Protein AF-A0A8S3SRM5-F1 (afdb_monomer)

Solvent-accessible surface area (backbone atoms only — not comparable to full-atom values): 11532 Å² total; per-residue (Å²): 128,83,79,73,81,87,70,72,81,74,91,43,67,70,59,49,49,42,63,74,64,60,66,55,65,67,29,65,76,67,73,50,74,54,79,83,44,57,58,70,57,38,20,51,56,38,45,78,71,39,96,68,89,53,77,78,36,76,57,61,56,76,48,54,74,72,54,39,55,56,28,49,55,50,25,51,49,53,48,51,54,50,52,41,48,54,44,31,62,60,49,72,77,54,85,77,52,72,68,58,51,52,49,52,51,52,65,71,70,54,57,70,87,66,81,90,85,85,85,68,93,86,60,94,83,49,61,70,56,48,50,54,50,41,37,37,70,74,35,44,70,43,66,79,74,55,73,67,58,49,61,69,69,56,78,85,60,95,44,77,43,78,50,78,53,82,93,46,71,91,64,75,67,60,69,67,60,56,72,71,48,68,132

Structure (mmCIF, N/CA/C/O backbone):
data_AF-A0A8S3SRM5-F1
#
_entry.id   AF-A0A8S3SRM5-F1
#
loop_
_atom_site.group_PDB
_atom_site.id
_atom_site.type_symbol
_atom_site.label_atom_id
_atom_site.label_alt_id
_atom_site.label_comp_id
_atom_site.label_asym_id
_atom_site.label_entity_id
_atom_site.label_seq_id
_atom_site.pdbx_PDB_ins_code
_atom_site.Cartn_x
_atom_site.Cartn_y
_atom_site.Cartn_z
_atom_site.occupancy
_atom_site.B_iso_or_equiv
_atom_site.auth_seq_id
_atom_site.auth_comp_id
_atom_site.auth_asym_id
_atom_site.auth_atom_id
_atom_site.pdbx_PDB_model_num
ATOM 1 N N . MET A 1 1 ? 43.694 0.988 -42.405 1.00 42.34 1 MET A N 1
ATOM 2 C CA . MET A 1 1 ? 42.218 0.899 -42.464 1.00 42.34 1 MET A CA 1
ATOM 3 C C . MET A 1 1 ? 41.851 -0.573 -42.472 1.00 42.34 1 MET A C 1
ATOM 5 O O . MET A 1 1 ? 42.530 -1.306 -43.186 1.00 42.34 1 MET A O 1
ATOM 9 N N . PRO A 1 2 ? 40.889 -1.027 -41.652 1.00 39.28 2 PRO A N 1
ATOM 10 C CA . PRO A 1 2 ? 40.461 -2.422 -41.683 1.00 39.28 2 PRO A CA 1
ATOM 11 C C . PRO A 1 2 ? 39.939 -2.771 -43.090 1.00 39.28 2 PRO A C 1
ATOM 13 O O . PRO A 1 2 ? 39.368 -1.899 -43.751 1.00 39.28 2 PRO A O 1
ATOM 16 N N . PRO A 1 3 ? 40.191 -3.995 -43.585 1.00 50.22 3 PRO A N 1
ATOM 17 C CA . PRO A 1 3 ? 39.777 -4.408 -44.919 1.00 50.22 3 PRO A CA 1
ATOM 18 C C . PRO A 1 3 ? 38.249 -4.353 -45.025 1.00 50.22 3 PRO A C 1
ATOM 20 O O . PRO A 1 3 ? 37.544 -4.837 -44.145 1.00 50.22 3 PRO A O 1
ATOM 23 N N . TYR A 1 4 ? 37.748 -3.756 -46.107 1.00 59.22 4 TYR A N 1
ATOM 24 C CA . TYR A 1 4 ? 36.330 -3.517 -46.416 1.00 59.22 4 TYR A CA 1
ATOM 25 C C . TYR A 1 4 ? 35.555 -4.820 -46.746 1.00 59.22 4 TYR A C 1
ATOM 27 O O . TYR A 1 4 ? 34.701 -4.828 -47.624 1.00 59.22 4 TYR A O 1
ATOM 35 N N . GLY A 1 5 ? 35.876 -5.938 -46.085 1.00 54.94 5 GLY A N 1
ATOM 36 C CA . GLY A 1 5 ? 35.314 -7.266 -46.362 1.00 54.94 5 GLY A CA 1
ATOM 37 C C . GLY A 1 5 ? 33.843 -7.426 -45.974 1.00 54.94 5 GLY A C 1
ATOM 38 O O . GLY A 1 5 ? 33.165 -8.270 -46.546 1.00 54.94 5 GLY A O 1
ATOM 39 N N . ASP A 1 6 ? 33.341 -6.574 -45.077 1.00 58.22 6 ASP A N 1
ATOM 40 C CA . ASP A 1 6 ? 31.955 -6.619 -44.586 1.00 58.22 6 ASP A CA 1
ATOM 41 C C . ASP A 1 6 ? 31.039 -5.589 -45.277 1.00 58.22 6 ASP A C 1
ATOM 43 O O . ASP A 1 6 ? 29.897 -5.379 -44.866 1.00 58.22 6 ASP A O 1
ATOM 47 N N . ILE A 1 7 ? 31.535 -4.891 -46.305 1.00 58.47 7 ILE A N 1
ATOM 48 C CA . ILE A 1 7 ? 30.798 -3.818 -46.981 1.00 58.47 7 ILE A CA 1
ATOM 49 C C . ILE A 1 7 ? 30.224 -4.363 -48.287 1.00 58.47 7 ILE A C 1
ATOM 51 O O . ILE A 1 7 ? 30.859 -4.337 -49.338 1.00 58.47 7 ILE A O 1
ATOM 55 N N . GLU A 1 8 ? 28.990 -4.859 -48.211 1.00 65.31 8 GLU A N 1
ATOM 56 C CA . GLU A 1 8 ? 28.191 -5.195 -49.389 1.00 65.31 8 GLU A CA 1
ATOM 57 C C . GLU A 1 8 ? 27.378 -3.984 -49.877 1.00 65.31 8 GLU A C 1
ATOM 59 O O . GLU A 1 8 ? 26.879 -3.170 -49.096 1.00 65.31 8 GLU A O 1
ATOM 64 N N . SER A 1 9 ? 27.189 -3.876 -51.196 1.00 64.44 9 SER A N 1
ATOM 65 C CA . SER A 1 9 ? 26.257 -2.912 -51.785 1.00 64.44 9 SER A CA 1
ATOM 66 C C . SER A 1 9 ? 24.832 -3.213 -51.323 1.00 64.44 9 SER A C 1
ATOM 68 O O . SER A 1 9 ? 24.339 -4.331 -51.502 1.00 64.44 9 SER A O 1
ATOM 70 N N . CYS A 1 10 ? 24.142 -2.215 -50.772 1.00 62.56 10 CYS A N 1
ATOM 71 C CA . CYS A 1 10 ? 22.773 -2.389 -50.309 1.00 62.56 10 CYS A CA 1
ATOM 72 C C . CYS A 1 10 ? 21.842 -2.804 -51.466 1.00 62.56 10 CYS A C 1
ATOM 74 O O . CYS A 1 10 ? 21.569 -2.016 -52.370 1.00 62.56 10 CYS A O 1
ATOM 76 N N . LYS A 1 11 ? 21.327 -4.042 -51.420 1.00 72.50 11 LYS A N 1
ATOM 77 C CA . LYS A 1 11 ? 20.447 -4.609 -52.463 1.00 72.50 11 LYS A CA 1
ATOM 78 C C . LYS A 1 11 ? 19.095 -3.890 -52.557 1.00 72.50 11 LYS A C 1
ATOM 80 O O . LYS A 1 11 ? 18.500 -3.838 -53.627 1.00 72.50 11 LYS A O 1
ATOM 85 N N . ASN A 1 12 ? 18.608 -3.330 -51.447 1.00 79.00 12 ASN A N 1
ATOM 86 C CA . ASN A 1 12 ? 17.386 -2.531 -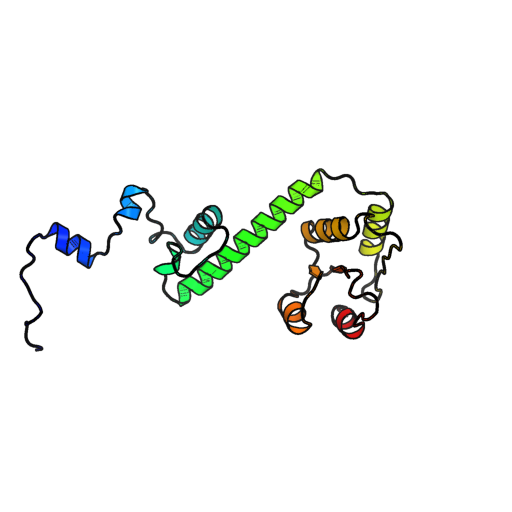51.394 1.00 79.00 12 ASN A CA 1
ATOM 87 C C . ASN A 1 12 ? 17.511 -1.461 -50.306 1.00 79.00 12 ASN A C 1
ATOM 89 O O . ASN A 1 12 ? 17.479 -1.778 -49.115 1.00 79.00 12 ASN A O 1
ATOM 93 N N . LEU A 1 13 ? 17.615 -0.194 -50.723 1.00 77.38 13 LEU A N 1
ATOM 94 C CA . LEU A 1 13 ? 17.850 0.947 -49.833 1.00 77.38 13 LEU A CA 1
ATOM 95 C C . LEU A 1 13 ? 16.846 1.002 -48.674 1.00 77.38 13 LEU A C 1
ATOM 97 O O . LEU A 1 13 ? 17.225 1.253 -47.535 1.00 77.38 13 LEU A O 1
ATOM 101 N N . ARG A 1 14 ? 15.575 0.690 -48.949 1.00 68.88 14 ARG A N 1
ATOM 102 C CA . ARG A 1 14 ? 14.495 0.708 -47.956 1.00 68.88 14 ARG A CA 1
ATOM 103 C C . ARG A 1 14 ? 14.658 -0.405 -46.922 1.00 68.88 14 ARG A C 1
ATOM 105 O O . ARG A 1 14 ? 14.403 -0.194 -45.743 1.00 68.88 14 ARG A O 1
ATOM 112 N N . GLN A 1 15 ? 15.112 -1.579 -47.351 1.00 65.31 15 GLN A N 1
ATOM 113 C CA . GLN A 1 15 ? 15.338 -2.728 -46.475 1.00 65.31 15 GLN A CA 1
ATOM 114 C C . GLN A 1 15 ? 16.594 -2.548 -45.613 1.00 65.31 15 GLN A C 1
ATOM 116 O O . GLN A 1 15 ? 16.565 -2.877 -44.431 1.00 65.31 15 GLN A O 1
ATOM 121 N N . CYS A 1 16 ? 17.661 -1.960 -46.165 1.00 71.50 16 CYS A N 1
ATOM 122 C CA . CYS A 1 16 ? 18.849 -1.600 -45.387 1.00 71.50 16 CYS A CA 1
ATOM 123 C C . CYS A 1 16 ? 18.544 -0.481 -44.393 1.00 71.50 16 CYS A C 1
ATOM 125 O O . CYS A 1 16 ? 18.944 -0.585 -43.241 1.00 71.50 16 CYS A O 1
ATOM 127 N N . PHE A 1 17 ? 17.791 0.552 -44.796 1.00 65.75 17 PHE A N 1
ATOM 128 C CA . PHE A 1 17 ? 17.363 1.605 -43.875 1.00 65.75 17 PHE A CA 1
ATOM 129 C C . PHE A 1 17 ? 16.560 1.013 -42.719 1.00 65.75 17 PHE A C 1
ATOM 131 O O . PHE A 1 17 ? 16.836 1.319 -41.570 1.00 65.75 17 PHE A O 1
ATOM 138 N N . LYS A 1 18 ? 15.642 0.087 -43.000 1.00 58.50 18 LYS A N 1
ATOM 139 C CA . LYS A 1 18 ? 14.837 -0.621 -41.996 1.00 58.50 18 LYS A CA 1
ATOM 140 C C . LYS A 1 18 ? 15.656 -1.525 -41.067 1.00 58.50 18 LYS A C 1
ATOM 142 O O . LYS A 1 18 ? 15.418 -1.558 -39.866 1.00 58.50 18 LYS A O 1
ATOM 147 N N . TYR A 1 19 ? 16.644 -2.237 -41.606 1.00 61.34 19 TYR A N 1
ATOM 148 C CA . TYR A 1 19 ? 17.563 -3.059 -40.816 1.00 61.34 19 TYR A CA 1
ATOM 149 C C . TYR A 1 19 ? 18.462 -2.203 -39.912 1.00 61.34 19 TYR A C 1
ATOM 151 O O . TYR A 1 19 ? 18.605 -2.490 -38.725 1.00 61.34 19 TYR A O 1
ATOM 159 N N . CYS A 1 20 ? 19.029 -1.126 -40.462 1.00 60.66 20 CYS A N 1
ATOM 160 C CA . CYS A 1 20 ? 19.919 -0.218 -39.743 1.00 60.66 20 CYS A CA 1
ATOM 161 C C . CYS A 1 20 ? 19.174 0.656 -38.724 1.00 60.66 20 CYS A C 1
ATOM 163 O O . CYS A 1 20 ? 19.710 0.910 -37.649 1.00 60.66 20 CYS A O 1
ATOM 165 N N . SER A 1 21 ? 17.950 1.091 -39.033 1.00 63.88 21 SER A N 1
ATOM 166 C CA . SER A 1 21 ? 17.098 1.858 -38.112 1.00 63.88 21 SER A CA 1
ATOM 167 C C . SER A 1 21 ? 16.481 0.989 -37.017 1.00 63.88 21 SER A C 1
ATOM 169 O O . SER A 1 21 ? 16.095 1.514 -35.978 1.00 63.88 21 SER A O 1
ATOM 171 N N . LYS A 1 22 ? 16.403 -0.338 -37.224 1.00 59.22 22 LYS A N 1
ATOM 172 C CA . LYS A 1 22 ? 15.664 -1.274 -36.359 1.00 59.22 22 LYS A CA 1
ATOM 173 C C . LYS A 1 22 ? 14.233 -0.799 -36.072 1.00 59.22 22 LYS A C 1
ATOM 175 O O . LYS A 1 22 ? 13.695 -1.076 -34.995 1.00 59.22 22 LYS A O 1
ATOM 180 N N . GLU A 1 23 ? 13.628 -0.083 -37.020 1.00 52.81 23 GLU A N 1
ATOM 181 C CA . GLU A 1 23 ? 12.241 0.356 -36.917 1.00 52.81 23 GLU A CA 1
ATOM 182 C C . GLU A 1 23 ? 11.343 -0.876 -36.786 1.00 52.81 23 GLU A C 1
ATOM 184 O O . GLU A 1 23 ? 11.294 -1.758 -37.651 1.00 52.81 23 GLU A O 1
ATOM 189 N N . ASP A 1 24 ? 10.694 -0.974 -35.628 1.00 56.78 24 ASP A N 1
ATOM 190 C CA . ASP A 1 24 ? 9.857 -2.106 -35.280 1.00 56.78 24 ASP A CA 1
ATOM 191 C C . ASP A 1 24 ? 8.531 -1.946 -36.014 1.00 56.78 24 ASP A C 1
ATOM 193 O O . ASP A 1 24 ? 7.718 -1.087 -35.667 1.00 56.78 24 ASP A O 1
ATOM 197 N N . GLN A 1 25 ? 8.287 -2.781 -37.024 1.00 56.88 25 GLN A N 1
ATOM 198 C CA . GLN A 1 25 ? 7.011 -2.765 -37.747 1.00 56.88 25 GLN A CA 1
ATOM 199 C C . GLN A 1 25 ? 5.821 -2.933 -36.805 1.00 56.88 25 GLN A C 1
ATOM 201 O O . GLN A 1 25 ? 4.724 -2.485 -37.116 1.00 56.88 25 GLN A O 1
ATOM 206 N N . ASN A 1 26 ? 6.031 -3.576 -35.654 1.00 54.00 26 ASN A N 1
ATOM 207 C CA . ASN A 1 26 ? 4.999 -3.738 -34.647 1.00 54.00 26 ASN A CA 1
ATOM 208 C C . ASN A 1 26 ? 4.561 -2.392 -34.047 1.00 54.00 26 ASN A C 1
ATOM 210 O O . ASN A 1 26 ? 3.400 -2.252 -33.678 1.00 54.00 26 ASN A O 1
ATOM 214 N N . CYS A 1 27 ? 5.444 -1.397 -33.959 1.00 55.25 27 CYS A N 1
ATOM 215 C CA . CYS A 1 27 ? 5.103 -0.069 -33.445 1.00 55.25 27 CYS A CA 1
ATOM 216 C C . CYS A 1 27 ? 4.294 0.738 -34.462 1.00 55.25 27 CYS A C 1
ATOM 218 O O . CYS A 1 27 ? 3.294 1.345 -34.084 1.00 55.25 27 CYS A O 1
ATOM 220 N N . GLU A 1 28 ? 4.641 0.655 -35.752 1.00 54.94 28 GLU A N 1
ATOM 221 C CA . GLU A 1 28 ? 3.823 1.212 -36.841 1.00 54.94 28 GLU A CA 1
ATOM 222 C C . GLU A 1 28 ? 2.455 0.521 -36.931 1.00 54.94 28 GLU A C 1
ATOM 224 O O . GLU A 1 28 ? 1.424 1.184 -36.988 1.00 54.94 28 GLU A O 1
ATOM 229 N N . TYR A 1 29 ? 2.425 -0.816 -36.894 1.00 56.78 29 TYR A N 1
ATOM 230 C CA . TYR A 1 29 ? 1.194 -1.596 -37.047 1.00 56.78 29 TYR A CA 1
ATOM 231 C C . TYR A 1 29 ? 0.218 -1.376 -35.887 1.00 56.78 29 TYR A C 1
ATOM 233 O O . TYR A 1 29 ? -0.995 -1.355 -36.084 1.00 56.78 29 TYR A O 1
ATOM 241 N N . ASN A 1 30 ? 0.748 -1.181 -34.677 1.00 60.47 30 ASN A N 1
ATOM 242 C CA . ASN A 1 30 ? -0.051 -0.843 -33.504 1.00 60.47 30 ASN A CA 1
ATOM 243 C C . ASN A 1 30 ? -0.252 0.671 -33.330 1.00 60.47 30 ASN A C 1
ATOM 245 O O . ASN A 1 30 ? -0.974 1.063 -32.419 1.00 60.47 30 ASN A O 1
ATOM 249 N N . ASN A 1 31 ? 0.358 1.509 -34.176 1.00 58.50 31 ASN A N 1
ATOM 250 C CA . ASN A 1 31 ? 0.342 2.971 -34.091 1.00 58.50 31 ASN A CA 1
ATOM 251 C C . ASN A 1 31 ? 0.790 3.511 -32.712 1.00 58.50 31 ASN A C 1
ATOM 253 O O . ASN A 1 31 ? 0.260 4.497 -32.198 1.00 58.50 31 ASN A O 1
ATOM 257 N N . VAL A 1 32 ? 1.740 2.820 -32.076 1.00 57.66 32 VAL A N 1
ATOM 258 C CA . VAL A 1 32 ? 2.271 3.148 -30.747 1.00 57.66 32 VAL A CA 1
ATOM 259 C C . VAL A 1 32 ? 3.788 3.124 -30.828 1.00 57.66 32 VAL A C 1
ATOM 261 O O . VAL A 1 32 ? 4.401 2.066 -30.702 1.00 57.66 32 VAL A O 1
ATOM 264 N N . ASP A 1 33 ? 4.395 4.296 -30.988 1.00 61.69 33 ASP A N 1
ATOM 265 C CA . ASP A 1 33 ? 5.834 4.459 -30.809 1.00 61.69 33 ASP A CA 1
ATOM 266 C C . ASP A 1 33 ? 6.136 5.069 -29.432 1.00 61.69 33 ASP A C 1
ATOM 268 O O . ASP A 1 33 ? 6.187 6.283 -29.233 1.00 61.69 33 ASP A O 1
ATOM 272 N N . GLY A 1 34 ? 6.249 4.186 -28.438 1.00 59.88 34 GLY A N 1
ATOM 273 C CA . GLY A 1 34 ? 6.524 4.563 -27.051 1.00 59.88 34 GLY A CA 1
ATOM 274 C C . GLY A 1 34 ? 7.996 4.860 -26.745 1.00 59.88 34 GLY A C 1
ATOM 275 O O . GLY A 1 34 ? 8.282 5.290 -25.624 1.00 59.88 34 GLY A O 1
ATOM 276 N N . ASP A 1 35 ? 8.910 4.633 -27.696 1.00 59.62 35 ASP A N 1
ATOM 277 C CA . ASP A 1 35 ? 10.359 4.776 -27.488 1.00 59.62 35 ASP A CA 1
ATOM 278 C C . ASP A 1 35 ? 10.778 6.259 -27.424 1.00 59.62 35 ASP A C 1
ATOM 280 O O . ASP A 1 35 ? 11.731 6.606 -26.727 1.00 59.62 35 ASP A O 1
ATOM 284 N N . TYR A 1 36 ? 10.020 7.155 -28.070 1.00 62.44 36 TYR A N 1
ATOM 285 C CA . TYR A 1 36 ? 10.253 8.610 -28.055 1.00 62.44 36 TYR A CA 1
ATOM 286 C C . TYR A 1 36 ? 9.565 9.350 -26.905 1.00 62.44 36 TYR A C 1
ATOM 288 O O . TYR A 1 36 ? 9.727 10.563 -26.745 1.00 62.44 36 TYR A O 1
ATOM 296 N N . LEU A 1 37 ? 8.770 8.647 -26.102 1.00 70.94 37 LEU A N 1
ATOM 297 C CA . LEU A 1 37 ? 8.088 9.256 -24.973 1.00 70.94 37 LEU A CA 1
ATOM 298 C C . LEU A 1 37 ? 9.052 9.456 -23.801 1.00 70.94 37 LEU A C 1
ATOM 300 O O . LEU A 1 37 ? 9.938 8.647 -23.526 1.00 70.94 37 LEU A O 1
ATOM 304 N N . HIS A 1 38 ? 8.842 10.545 -23.064 1.00 84.62 38 HIS A N 1
ATOM 305 C CA . HIS A 1 38 ? 9.546 10.769 -21.808 1.00 84.62 38 HIS A CA 1
ATOM 306 C C . HIS A 1 38 ? 9.307 9.587 -20.853 1.00 84.62 38 HIS A C 1
ATOM 308 O O . HIS A 1 38 ? 8.184 9.087 -20.768 1.00 84.62 38 HIS A O 1
ATOM 314 N N . ILE A 1 39 ? 10.323 9.190 -20.075 1.00 87.56 39 ILE A N 1
ATOM 315 C CA . ILE A 1 39 ? 10.293 8.015 -19.172 1.00 87.56 39 ILE A CA 1
ATOM 316 C C . ILE A 1 39 ? 9.033 7.990 -18.296 1.00 87.56 39 ILE A C 1
ATOM 318 O O . ILE A 1 39 ? 8.421 6.942 -18.082 1.00 87.56 39 ILE A O 1
ATOM 322 N N . HIS A 1 40 ? 8.608 9.157 -17.813 1.00 87.44 40 HIS A N 1
ATOM 323 C CA . HIS A 1 40 ? 7.364 9.313 -17.060 1.00 87.44 40 HIS A CA 1
ATOM 324 C C . HIS A 1 40 ? 6.122 8.851 -17.842 1.00 87.44 40 HIS A C 1
ATOM 326 O O . HIS A 1 40 ? 5.305 8.090 -17.334 1.00 87.44 40 HIS A O 1
ATOM 332 N N . THR A 1 41 ? 5.976 9.294 -19.088 1.00 89.06 41 THR A N 1
ATOM 333 C CA . THR A 1 41 ? 4.836 8.937 -19.936 1.00 89.06 41 THR A CA 1
ATOM 334 C C . THR A 1 41 ? 4.905 7.466 -20.337 1.00 89.06 41 THR A C 1
ATOM 336 O O . THR A 1 41 ? 3.899 6.763 -20.261 1.00 89.06 41 THR A O 1
ATOM 339 N N . SER A 1 42 ? 6.094 6.964 -20.680 1.00 89.50 42 SER A N 1
ATOM 340 C CA . SER A 1 42 ? 6.281 5.556 -21.043 1.00 89.50 42 SER A CA 1
ATOM 341 C C . SER A 1 42 ? 5.963 4.616 -19.879 1.00 89.50 42 SER A C 1
ATOM 343 O O . SER A 1 42 ? 5.323 3.583 -20.086 1.00 89.50 42 SER A O 1
ATOM 345 N N . SER A 1 43 ? 6.375 4.964 -18.655 1.00 91.25 43 SER A N 1
ATOM 346 C CA . SER A 1 43 ? 6.079 4.169 -17.452 1.00 91.25 43 SER A CA 1
ATOM 347 C C . SER A 1 43 ? 4.588 4.177 -17.116 1.00 91.25 43 SER A C 1
ATOM 349 O O . SER A 1 43 ? 4.044 3.119 -16.807 1.00 91.25 43 SER A O 1
ATOM 351 N N . TYR A 1 44 ? 3.903 5.314 -17.276 1.00 91.06 44 TYR A N 1
ATOM 352 C CA . TYR A 1 44 ? 2.445 5.403 -17.140 1.00 91.06 44 TYR A CA 1
ATOM 353 C C . TYR A 1 44 ? 1.707 4.496 -18.137 1.00 91.06 44 TYR A C 1
ATOM 355 O O . TYR A 1 44 ? 0.906 3.654 -17.731 1.00 91.06 44 TYR A O 1
ATOM 363 N N . ILE A 1 45 ? 2.008 4.611 -19.436 1.00 89.62 45 ILE A N 1
ATOM 364 C CA . ILE A 1 45 ? 1.367 3.795 -20.482 1.00 89.62 45 ILE A CA 1
ATOM 365 C C . ILE A 1 45 ? 1.647 2.307 -20.253 1.00 89.62 45 ILE A C 1
ATOM 367 O O . ILE A 1 45 ? 0.755 1.470 -20.375 1.00 89.62 45 ILE A O 1
ATOM 371 N N . SER A 1 46 ? 2.880 1.970 -19.876 1.00 91.12 46 SER A N 1
ATOM 372 C CA . SER A 1 46 ? 3.248 0.589 -19.558 1.00 91.12 46 SER A CA 1
ATOM 373 C C . SER A 1 46 ? 2.497 0.074 -18.336 1.00 91.12 46 SER A C 1
ATOM 375 O O . SER A 1 46 ? 2.079 -1.078 -18.328 1.00 91.12 46 SER A O 1
ATOM 377 N N . GLY A 1 47 ? 2.269 0.928 -17.338 1.00 91.69 47 GLY A N 1
ATOM 378 C CA . GLY A 1 47 ? 1.422 0.638 -16.188 1.00 91.69 47 GLY A CA 1
ATOM 379 C C . GLY A 1 47 ? 0.003 0.240 -16.589 1.00 91.69 47 GLY A C 1
ATOM 380 O O . GLY A 1 47 ? -0.523 -0.756 -16.088 1.00 91.69 47 GLY A O 1
ATOM 381 N N . LEU A 1 48 ? -0.603 0.968 -17.529 1.00 89.69 48 LEU A N 1
ATOM 382 C CA . LEU A 1 48 ? -1.924 0.626 -18.065 1.00 89.69 48 LEU A CA 1
ATOM 383 C C . LEU A 1 48 ? -1.921 -0.706 -18.829 1.00 89.69 48 LEU A C 1
ATOM 385 O O . LEU A 1 48 ? -2.931 -1.402 -18.851 1.00 89.69 48 LEU A O 1
ATOM 389 N N . ARG A 1 49 ? -0.795 -1.054 -19.461 1.00 88.88 49 ARG A N 1
ATOM 390 C CA . ARG A 1 49 ? -0.685 -2.205 -20.364 1.00 88.88 49 ARG A CA 1
ATOM 391 C C . ARG A 1 49 ? -0.329 -3.516 -19.670 1.00 88.88 49 ARG A C 1
ATOM 393 O O . ARG A 1 49 ? -0.853 -4.559 -20.044 1.00 88.88 49 ARG A O 1
ATOM 400 N N . TYR A 1 50 ? 0.592 -3.480 -18.713 1.00 90.19 50 TYR A N 1
ATOM 401 C CA . TYR A 1 50 ? 1.164 -4.676 -18.099 1.00 90.19 50 TYR A CA 1
ATOM 402 C C . TYR A 1 50 ? 0.846 -4.725 -16.617 1.00 90.19 50 TYR A C 1
ATOM 404 O O . TYR A 1 50 ? 0.985 -3.724 -15.923 1.00 90.19 50 TYR A O 1
ATOM 412 N N . GLU A 1 51 ? 0.493 -5.895 -16.091 1.00 89.75 51 GLU A N 1
ATOM 413 C CA . GLU A 1 51 ? 0.362 -6.101 -14.642 1.00 89.75 51 GLU A CA 1
ATOM 414 C C . GLU A 1 51 ? 1.718 -6.056 -13.935 1.00 89.75 51 GLU A C 1
ATOM 416 O O . GLU A 1 51 ? 1.854 -5.433 -12.884 1.00 89.75 51 GLU A O 1
ATOM 421 N N . ARG A 1 52 ? 2.730 -6.684 -14.538 1.00 91.38 52 ARG A N 1
ATOM 422 C CA . ARG A 1 52 ? 4.105 -6.742 -14.042 1.00 91.38 52 ARG A CA 1
ATOM 423 C C . ARG A 1 52 ? 5.072 -6.514 -15.191 1.00 91.38 52 ARG A C 1
ATOM 425 O O . ARG A 1 52 ? 4.821 -6.967 -16.306 1.00 91.38 52 ARG A O 1
ATOM 432 N N . LEU A 1 53 ? 6.184 -5.849 -14.898 1.00 91.62 53 LEU A N 1
ATOM 433 C CA . LEU A 1 53 ? 7.281 -5.728 -15.848 1.00 91.62 53 LEU A CA 1
ATOM 434 C C . LEU A 1 53 ? 8.070 -7.033 -15.936 1.00 91.62 53 LEU A C 1
ATOM 436 O O . LEU A 1 53 ? 8.261 -7.745 -14.952 1.00 91.62 53 LEU A O 1
ATOM 440 N N . ASN A 1 54 ? 8.554 -7.315 -17.138 1.00 90.81 54 ASN A N 1
ATOM 441 C CA . ASN A 1 54 ? 9.550 -8.337 -17.414 1.00 90.81 54 ASN A CA 1
ATOM 442 C C . ASN A 1 54 ? 10.596 -7.786 -18.396 1.00 90.81 54 ASN A C 1
ATOM 444 O O . ASN A 1 54 ? 10.420 -6.719 -18.987 1.00 90.81 54 ASN A O 1
ATOM 448 N N . SER A 1 55 ? 11.680 -8.533 -18.606 1.00 88.00 55 SER A N 1
ATOM 449 C CA . SER A 1 55 ? 12.786 -8.118 -19.479 1.00 88.00 55 SER A CA 1
ATOM 450 C C . SER A 1 55 ? 12.387 -7.883 -20.940 1.00 88.00 55 SER A C 1
ATOM 452 O O . SER A 1 55 ? 13.089 -7.157 -21.637 1.00 88.00 55 SER A O 1
ATOM 454 N N . ALA A 1 56 ? 11.273 -8.462 -21.396 1.00 87.62 56 ALA A N 1
ATOM 455 C CA . ALA A 1 56 ? 10.751 -8.324 -22.754 1.00 87.62 56 ALA A CA 1
ATOM 456 C C . ALA A 1 56 ? 9.684 -7.221 -22.895 1.00 87.62 56 ALA A C 1
ATOM 458 O O . ALA A 1 56 ? 9.227 -6.951 -24.004 1.00 87.62 56 ALA A O 1
ATOM 459 N N . SER A 1 57 ? 9.276 -6.580 -21.797 1.00 89.19 57 SER A N 1
ATOM 460 C CA . SER A 1 57 ? 8.207 -5.580 -21.805 1.00 89.19 57 SER A CA 1
ATOM 461 C C . SER A 1 57 ? 8.631 -4.374 -22.637 1.00 89.19 57 SER A C 1
ATOM 463 O O . SER A 1 57 ? 9.659 -3.764 -22.366 1.00 89.19 57 SER A O 1
ATOM 465 N N . TYR A 1 58 ? 7.851 -4.010 -23.651 1.00 86.31 58 TYR A N 1
ATOM 466 C CA . TYR A 1 58 ? 8.116 -2.814 -24.453 1.00 86.31 58 TYR A CA 1
ATOM 467 C C . TYR A 1 58 ? 7.494 -1.580 -23.785 1.00 86.31 58 TYR A C 1
ATOM 469 O O . TYR A 1 58 ? 6.312 -1.666 -23.426 1.00 86.31 58 TYR A O 1
ATOM 477 N N . PRO A 1 59 ? 8.212 -0.447 -23.635 1.00 88.00 59 PRO A N 1
ATOM 478 C CA . PRO A 1 59 ? 9.546 -0.141 -24.185 1.00 88.00 59 PRO A CA 1
ATOM 479 C C . PRO A 1 59 ? 10.735 -0.468 -23.253 1.00 88.00 59 PRO A C 1
ATOM 481 O O . PRO A 1 59 ? 11.889 -0.251 -23.617 1.00 88.00 59 PRO A O 1
ATOM 484 N N . TYR A 1 60 ? 10.487 -1.005 -22.050 1.00 89.88 60 TYR A N 1
ATOM 485 C CA . TYR A 1 60 ? 11.516 -1.312 -21.036 1.00 89.88 60 TYR A CA 1
ATOM 486 C C . TYR A 1 60 ? 12.711 -2.113 -21.584 1.00 89.88 60 TYR A C 1
ATOM 488 O O . TYR A 1 60 ? 13.865 -1.811 -21.273 1.00 89.88 60 TYR A O 1
ATOM 496 N N . CYS A 1 61 ? 12.458 -3.091 -22.456 1.00 88.00 61 CYS A N 1
ATOM 497 C CA . CYS A 1 61 ? 13.484 -3.934 -23.068 1.00 88.00 61 CYS A CA 1
ATOM 498 C C . CYS A 1 61 ? 14.510 -3.163 -23.924 1.00 88.00 61 CYS A C 1
ATOM 500 O O . CYS A 1 61 ? 15.638 -3.635 -24.083 1.00 88.00 61 CYS A O 1
ATOM 502 N N . ARG A 1 62 ? 14.158 -1.972 -24.428 1.00 86.00 62 ARG A N 1
ATOM 503 C CA . ARG A 1 62 ? 15.014 -1.117 -25.270 1.00 86.00 62 ARG A CA 1
ATOM 504 C C . ARG A 1 62 ? 15.697 0.019 -24.513 1.00 86.00 62 ARG A C 1
ATOM 506 O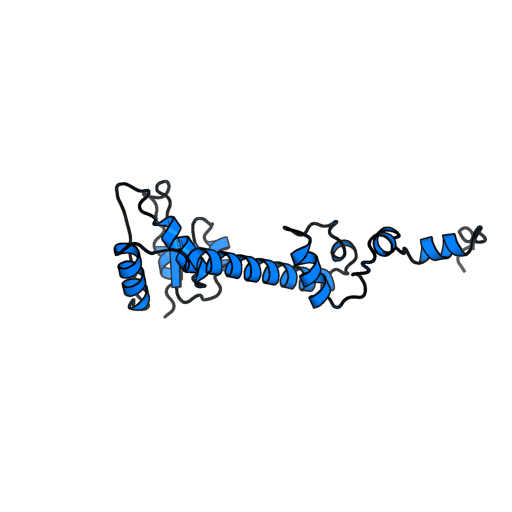 O . ARG A 1 62 ? 16.646 0.607 -25.021 1.00 86.00 62 ARG A O 1
ATOM 513 N N . MET A 1 63 ? 15.261 0.302 -23.288 1.00 87.00 63 MET A N 1
ATOM 514 C CA . MET A 1 63 ? 15.834 1.367 -22.466 1.00 87.00 63 MET A CA 1
ATOM 515 C C . MET A 1 63 ? 17.265 1.045 -22.030 1.00 87.00 63 MET A C 1
ATOM 517 O O . MET A 1 63 ? 17.612 -0.117 -21.789 1.00 87.00 63 MET A O 1
ATOM 521 N N . GLN A 1 64 ? 18.086 2.084 -21.872 1.00 87.06 64 GLN A N 1
ATOM 522 C CA . GLN A 1 64 ? 19.412 1.958 -21.264 1.00 87.06 64 GLN A CA 1
ATOM 523 C C . GLN A 1 64 ? 19.298 1.657 -19.763 1.00 87.06 64 GLN A C 1
ATOM 525 O O . GLN A 1 64 ? 18.296 1.991 -19.134 1.00 87.06 64 GLN A O 1
ATOM 530 N N . GLY A 1 65 ? 20.338 1.069 -19.161 1.00 86.31 65 GLY A N 1
ATOM 531 C CA . GLY A 1 65 ? 20.312 0.635 -17.755 1.00 86.31 65 GLY A CA 1
ATOM 532 C C . GLY A 1 65 ? 19.881 1.727 -16.765 1.00 86.31 65 GLY A C 1
ATOM 533 O O . GLY A 1 65 ? 19.017 1.483 -15.930 1.00 86.31 65 GLY A O 1
ATOM 534 N N . VAL A 1 66 ? 20.397 2.953 -16.910 1.00 87.19 66 VAL A N 1
ATOM 535 C CA . VAL A 1 66 ? 20.018 4.097 -16.054 1.00 87.19 66 VAL A CA 1
ATOM 536 C C . VAL A 1 66 ? 18.540 4.463 -16.223 1.00 87.19 66 VAL A C 1
ATOM 538 O O . VAL A 1 66 ? 17.833 4.685 -15.244 1.00 87.19 66 VAL A O 1
ATOM 541 N N . GLN A 1 67 ? 18.049 4.463 -17.464 1.00 89.50 67 GLN A N 1
ATOM 542 C CA . GLN A 1 67 ? 16.650 4.763 -17.772 1.00 89.50 67 GLN A CA 1
ATOM 543 C C . GLN A 1 67 ? 15.712 3.681 -17.226 1.00 89.50 67 GLN A C 1
ATOM 545 O O . GLN A 1 67 ? 14.634 4.008 -16.742 1.00 89.50 67 GLN A O 1
ATOM 550 N N . ARG A 1 68 ? 16.129 2.405 -17.253 1.00 91.44 68 ARG A N 1
ATOM 551 C CA . ARG A 1 68 ? 15.349 1.289 -16.694 1.00 91.44 68 ARG A CA 1
ATOM 552 C C . ARG A 1 68 ? 15.107 1.452 -15.203 1.00 91.44 68 ARG A C 1
ATOM 554 O O . ARG A 1 68 ? 13.988 1.214 -14.769 1.00 91.44 68 ARG A O 1
ATOM 561 N N . ILE A 1 69 ? 16.115 1.885 -14.445 1.00 90.56 69 ILE A N 1
ATOM 562 C CA . ILE A 1 69 ? 15.987 2.104 -12.996 1.00 90.56 69 ILE A CA 1
ATOM 563 C C . ILE A 1 69 ? 14.901 3.146 -12.716 1.00 90.56 69 ILE A C 1
ATOM 565 O O . ILE A 1 69 ? 13.989 2.907 -11.923 1.00 90.56 69 ILE A O 1
ATOM 569 N N . GLU A 1 70 ? 14.969 4.294 -13.395 1.00 91.50 70 GLU A N 1
ATOM 570 C CA . GLU A 1 70 ? 13.973 5.352 -13.221 1.00 91.50 70 GLU A CA 1
ATOM 571 C C . GLU A 1 70 ? 12.583 4.906 -13.693 1.00 91.50 70 GLU A C 1
ATOM 573 O O . GLU A 1 70 ? 11.586 5.117 -12.999 1.00 91.50 70 GLU A O 1
ATOM 578 N N . PHE A 1 71 ? 12.512 4.267 -14.859 1.00 93.50 71 PHE A N 1
ATOM 579 C CA . PHE A 1 71 ? 11.272 3.752 -15.420 1.00 93.50 71 PHE A CA 1
ATOM 580 C C . PHE A 1 71 ? 10.593 2.757 -14.479 1.00 93.50 71 PHE A C 1
ATOM 582 O O . PHE A 1 71 ? 9.394 2.868 -14.236 1.00 93.50 71 PHE A O 1
ATOM 589 N N . GLU A 1 72 ? 11.349 1.800 -13.943 1.00 94.19 72 GLU A N 1
ATOM 590 C CA . GLU A 1 72 ? 10.840 0.757 -13.061 1.00 94.19 72 GLU A CA 1
ATOM 591 C C . GLU A 1 72 ? 10.343 1.352 -11.748 1.00 94.19 72 GLU A C 1
ATOM 593 O O . GLU A 1 72 ? 9.217 1.073 -11.345 1.00 94.19 72 GLU A O 1
ATOM 598 N 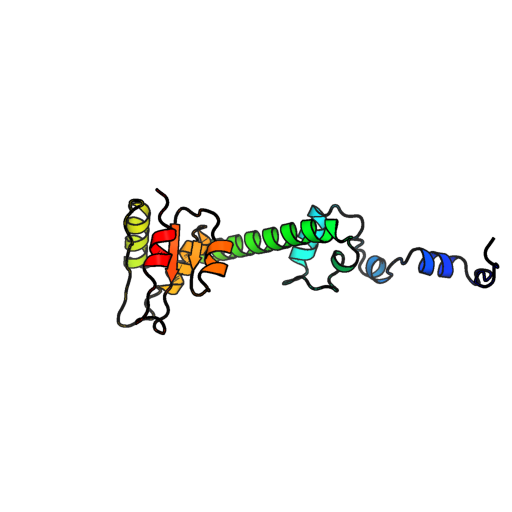N . SER A 1 73 ? 11.104 2.269 -11.146 1.00 91.50 73 SER A N 1
ATOM 599 C CA . SER A 1 73 ? 10.662 3.012 -9.960 1.00 91.50 73 SER A CA 1
ATOM 600 C C . SER A 1 73 ? 9.320 3.720 -10.192 1.00 91.50 73 SER A C 1
ATOM 602 O O . SER A 1 73 ? 8.381 3.581 -9.403 1.00 91.50 73 SER A O 1
ATOM 604 N N . ARG A 1 74 ? 9.176 4.425 -11.322 1.00 93.19 74 ARG A N 1
ATOM 605 C CA . ARG A 1 74 ? 7.930 5.122 -11.677 1.00 93.19 74 ARG A CA 1
ATOM 606 C C . ARG A 1 74 ? 6.782 4.163 -11.991 1.00 93.19 74 ARG A C 1
ATOM 608 O O . ARG A 1 74 ? 5.662 4.412 -11.551 1.00 93.19 74 ARG A O 1
ATOM 615 N N . PHE A 1 75 ? 7.048 3.072 -12.708 1.00 94.62 75 PHE A N 1
ATOM 616 C CA . PHE A 1 75 ? 6.059 2.034 -13.003 1.00 94.62 75 PHE A CA 1
ATOM 617 C C . PHE A 1 75 ? 5.514 1.418 -11.711 1.00 94.62 75 PHE A C 1
ATOM 619 O O . PHE A 1 75 ? 4.298 1.348 -11.532 1.00 94.62 75 PHE A O 1
ATOM 626 N N . GLN A 1 76 ? 6.402 1.026 -10.790 1.00 92.06 76 GLN A N 1
ATOM 627 C CA . GLN A 1 76 ? 6.013 0.434 -9.509 1.00 92.06 76 GLN A CA 1
ATOM 628 C C . GLN A 1 76 ? 5.212 1.425 -8.668 1.00 92.06 76 GLN A C 1
ATOM 630 O O . GLN A 1 76 ? 4.161 1.076 -8.135 1.00 92.06 76 GLN A O 1
ATOM 635 N N . ARG A 1 77 ? 5.644 2.690 -8.616 1.00 90.00 77 ARG A N 1
ATOM 636 C CA . ARG A 1 77 ? 4.889 3.750 -7.942 1.00 90.00 77 ARG A CA 1
ATOM 637 C C . ARG A 1 77 ? 3.481 3.895 -8.511 1.00 90.00 77 ARG A C 1
ATOM 639 O O . ARG A 1 77 ? 2.522 3.899 -7.752 1.00 90.00 77 ARG A O 1
ATOM 646 N N . TRP A 1 78 ? 3.345 3.970 -9.833 1.00 91.25 78 TRP A N 1
ATOM 647 C CA . TRP A 1 78 ? 2.036 4.094 -10.469 1.00 91.25 78 TRP A CA 1
ATOM 648 C C . TRP A 1 78 ? 1.137 2.882 -10.188 1.00 91.25 78 TRP A C 1
ATOM 650 O O . TRP A 1 78 ? -0.057 3.049 -9.929 1.00 91.25 78 TRP A O 1
ATOM 660 N N . LYS A 1 79 ? 1.700 1.667 -10.197 1.00 91.94 79 LYS A N 1
ATOM 661 C CA . LYS A 1 79 ? 0.975 0.442 -9.833 1.00 91.94 79 LYS A CA 1
ATOM 662 C C . LYS A 1 79 ? 0.490 0.481 -8.391 1.00 91.94 79 LYS A C 1
ATOM 664 O O . LYS A 1 79 ? -0.685 0.216 -8.150 1.00 91.94 79 LYS A O 1
ATOM 669 N N . ASN A 1 80 ? 1.358 0.873 -7.464 1.00 87.38 80 ASN A N 1
ATOM 670 C CA . ASN A 1 80 ? 1.011 1.017 -6.055 1.00 87.38 80 ASN A CA 1
ATOM 671 C C . ASN A 1 80 ? -0.084 2.073 -5.861 1.00 87.38 80 ASN A C 1
ATOM 673 O O . ASN A 1 80 ? -1.092 1.792 -5.219 1.00 87.38 80 ASN A O 1
ATOM 677 N N . ASP A 1 81 ? 0.058 3.249 -6.475 1.00 87.56 81 ASP A N 1
ATOM 678 C CA . ASP A 1 81 ? -0.923 4.336 -6.387 1.00 87.56 81 ASP A CA 1
ATOM 679 C C . ASP A 1 81 ? -2.290 3.922 -6.959 1.00 87.56 81 ASP A C 1
ATOM 681 O O . ASP A 1 81 ? -3.336 4.259 -6.396 1.00 87.56 81 ASP A O 1
ATOM 685 N N . SER A 1 82 ? -2.293 3.171 -8.063 1.00 89.75 82 SER A N 1
ATOM 686 C CA . SER A 1 82 ? -3.514 2.645 -8.684 1.00 89.75 82 SER A CA 1
ATOM 687 C C . SER A 1 82 ? -4.177 1.593 -7.796 1.00 89.75 82 SER A C 1
ATOM 689 O O . SER A 1 82 ? -5.366 1.705 -7.507 1.00 89.75 82 SER A O 1
ATOM 691 N N . MET A 1 83 ? -3.402 0.641 -7.267 1.00 88.06 83 MET A N 1
ATOM 692 C CA . MET A 1 83 ? -3.893 -0.380 -6.338 1.00 88.06 83 MET A CA 1
ATOM 693 C C . MET A 1 83 ? -4.488 0.248 -5.073 1.00 88.06 83 MET A C 1
ATOM 695 O O . MET A 1 83 ? -5.591 -0.105 -4.659 1.00 88.06 83 MET A O 1
ATOM 699 N N . VAL A 1 84 ? -3.798 1.222 -4.472 1.00 86.62 84 VAL A N 1
ATOM 700 C CA . VAL A 1 84 ? -4.289 1.944 -3.289 1.00 86.62 84 VAL A CA 1
ATOM 701 C C . VAL A 1 84 ? -5.595 2.675 -3.600 1.00 86.62 84 VAL A C 1
ATOM 703 O O . VAL A 1 84 ? -6.521 2.646 -2.786 1.00 86.62 84 VAL A O 1
ATOM 706 N N . ARG A 1 85 ? -5.704 3.303 -4.777 1.00 89.06 85 ARG A N 1
ATOM 707 C CA . ARG A 1 85 ? -6.929 3.987 -5.212 1.00 89.06 85 ARG A CA 1
ATOM 708 C C . ARG A 1 85 ? -8.097 3.016 -5.362 1.00 89.06 85 ARG A C 1
ATOM 710 O O . ARG A 1 85 ? -9.151 3.262 -4.782 1.00 89.06 85 ARG A O 1
ATOM 717 N N . GLU A 1 86 ? -7.896 1.903 -6.058 1.00 89.94 86 GLU A N 1
ATOM 718 C CA . GLU A 1 86 ? -8.915 0.863 -6.240 1.00 89.94 86 GLU A CA 1
ATOM 719 C C . GLU A 1 86 ? -9.370 0.273 -4.901 1.00 89.94 86 GLU A C 1
ATOM 721 O O . GLU A 1 86 ? -10.568 0.125 -4.644 1.00 89.94 86 GLU A O 1
ATOM 726 N N . MET A 1 87 ? -8.423 -0.019 -4.003 1.00 89.44 87 MET A N 1
ATOM 727 C CA . MET A 1 87 ? -8.744 -0.481 -2.655 1.00 89.44 87 MET A CA 1
ATOM 728 C C . MET A 1 87 ? -9.576 0.559 -1.905 1.00 89.44 87 MET A C 1
ATOM 730 O O . MET A 1 87 ? -10.589 0.212 -1.299 1.00 89.44 87 MET A O 1
ATOM 734 N N . LYS A 1 88 ? -9.187 1.835 -1.960 1.00 90.69 88 LYS A N 1
ATOM 735 C CA . LYS A 1 88 ? -9.913 2.917 -1.294 1.00 90.69 88 LYS A CA 1
ATOM 736 C C . LYS A 1 88 ? -11.347 3.032 -1.815 1.00 90.69 88 LYS A C 1
ATOM 738 O O . LYS A 1 88 ? -12.272 3.042 -1.008 1.00 90.69 88 LYS A O 1
ATOM 743 N N . GLU A 1 89 ? -11.546 3.015 -3.130 1.00 91.69 89 GLU A N 1
ATOM 744 C CA . GLU A 1 89 ? -12.877 3.048 -3.753 1.00 91.69 89 GLU A CA 1
ATOM 745 C C . GLU A 1 89 ? -13.740 1.840 -3.362 1.00 91.69 89 GLU A C 1
ATOM 747 O O . GLU A 1 89 ? -14.937 1.977 -3.086 1.00 91.69 89 GL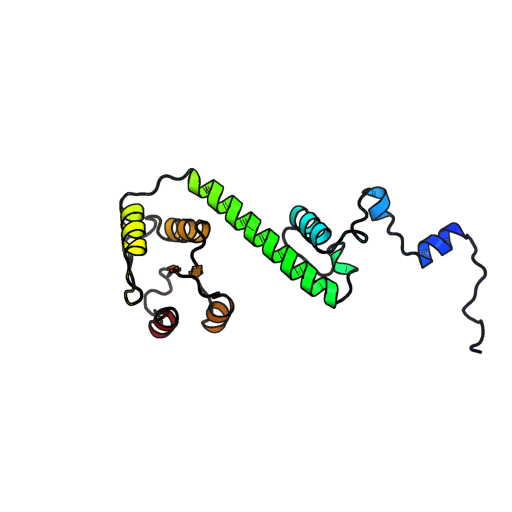U A O 1
ATOM 752 N N . LYS A 1 90 ? -13.134 0.648 -3.291 1.00 91.12 90 LYS A N 1
ATOM 753 C CA . LYS A 1 90 ? -13.802 -0.577 -2.834 1.00 91.12 90 LYS A CA 1
ATOM 754 C C . LYS A 1 90 ? -14.262 -0.459 -1.380 1.00 91.12 90 LYS A C 1
ATOM 756 O O . LYS A 1 90 ? -15.390 -0.834 -1.053 1.00 91.12 90 LYS A O 1
ATOM 761 N N . PHE A 1 91 ? -13.402 0.055 -0.505 1.00 92.62 91 PHE A N 1
ATOM 762 C CA . PHE A 1 91 ? -13.676 0.157 0.926 1.00 92.62 91 PHE A CA 1
ATOM 763 C C . PHE A 1 91 ? -14.542 1.362 1.312 1.00 92.62 91 PHE A C 1
ATOM 765 O O . PHE A 1 91 ? -15.233 1.286 2.326 1.00 92.62 91 PHE A O 1
ATOM 772 N N . ASP A 1 92 ? -14.585 2.429 0.511 1.00 90.94 92 ASP A N 1
ATOM 773 C CA . ASP A 1 92 ? -15.463 3.586 0.749 1.00 90.94 92 ASP A CA 1
ATOM 774 C C . ASP A 1 92 ? -16.954 3.210 0.692 1.00 90.94 92 ASP A C 1
ATOM 776 O O . ASP A 1 92 ? -17.778 3.819 1.371 1.00 90.94 92 ASP A O 1
ATOM 780 N N . LYS A 1 93 ? -17.306 2.154 -0.049 1.00 88.75 93 LYS A N 1
ATOM 781 C CA . LYS A 1 93 ? -18.679 1.621 -0.127 1.00 88.75 93 LYS A CA 1
ATOM 782 C C . LYS A 1 93 ? -19.019 0.639 1.000 1.00 88.75 93 LYS A C 1
ATOM 784 O O . LYS A 1 93 ? -20.151 0.166 1.083 1.00 88.75 93 LYS A O 1
ATOM 789 N N . CYS A 1 94 ? -18.054 0.281 1.845 1.00 90.56 94 CYS A N 1
ATOM 790 C CA . CYS A 1 94 ? -18.230 -0.753 2.858 1.00 90.56 94 CYS A CA 1
ATOM 791 C C . CYS A 1 94 ? -18.741 -0.191 4.190 1.00 90.56 94 CYS A C 1
ATOM 793 O O . CYS A 1 94 ? -18.320 0.866 4.656 1.00 90.56 94 CYS A O 1
ATOM 795 N N . ILE A 1 95 ? -19.597 -0.960 4.868 1.00 92.25 95 ILE A N 1
ATOM 796 C CA . ILE A 1 95 ? -20.095 -0.624 6.205 1.00 92.25 95 ILE A CA 1
ATOM 797 C C . ILE A 1 95 ? -19.264 -1.372 7.249 1.00 92.25 95 ILE A C 1
ATOM 799 O O . ILE A 1 95 ? -19.295 -2.600 7.330 1.00 92.25 95 ILE A O 1
ATOM 803 N N . LEU A 1 96 ? -18.534 -0.620 8.075 1.00 93.81 96 LEU A N 1
ATOM 804 C CA . LEU A 1 96 ? -17.763 -1.177 9.185 1.00 93.81 96 LEU A CA 1
ATOM 805 C C . LEU A 1 96 ? -18.670 -1.644 10.327 1.00 93.81 96 LEU A C 1
ATOM 807 O O . LEU A 1 96 ? -19.609 -0.947 10.725 1.00 93.81 96 LEU A O 1
ATOM 811 N N . LYS A 1 97 ? -18.328 -2.793 10.914 1.00 94.38 97 LYS A N 1
ATOM 812 C CA . LYS A 1 97 ? -18.975 -3.321 12.121 1.00 94.38 97 LYS A CA 1
ATOM 813 C C . LYS A 1 97 ? -18.695 -2.411 13.327 1.00 94.38 97 LYS A C 1
ATOM 815 O O . LYS A 1 97 ? -17.644 -1.769 13.368 1.00 94.38 97 LYS A O 1
ATOM 820 N N . PRO A 1 98 ? -19.564 -2.400 14.356 1.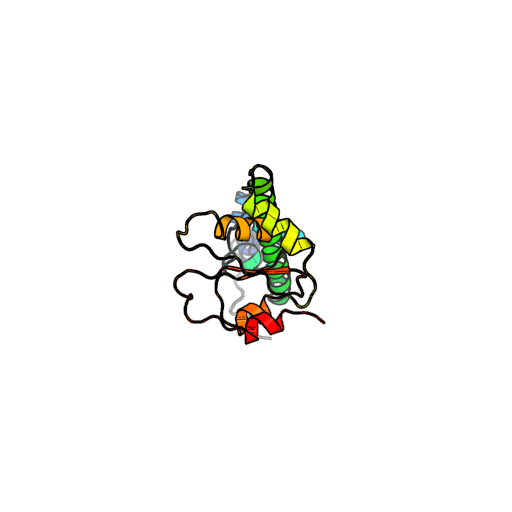00 95.31 98 PRO A N 1
ATOM 821 C CA . PRO A 1 98 ? -19.379 -1.548 15.535 1.00 95.31 98 PRO A CA 1
ATOM 822 C C . PRO A 1 98 ? -18.008 -1.703 16.203 1.00 95.31 98 PRO A C 1
ATOM 824 O O . PRO A 1 98 ? -17.341 -0.710 16.476 1.00 95.31 98 PRO A O 1
ATOM 827 N N . TRP A 1 99 ? -17.538 -2.943 16.380 1.00 94.00 99 TRP A N 1
ATOM 828 C CA . TRP A 1 99 ? -16.228 -3.201 16.983 1.00 94.00 99 TRP A CA 1
ATOM 829 C C . TRP A 1 99 ? -15.065 -2.694 16.114 1.00 94.00 99 TRP A C 1
ATOM 831 O O . TRP A 1 99 ? -14.099 -2.176 16.654 1.00 94.00 99 TRP A O 1
ATOM 841 N N . GLN A 1 100 ? -15.173 -2.762 14.778 1.00 95.12 100 GLN A N 1
ATOM 842 C CA . GLN A 1 100 ? -14.148 -2.239 13.862 1.00 95.12 100 GLN A CA 1
ATOM 843 C C . GLN A 1 100 ? -14.046 -0.713 13.968 1.00 95.12 100 GLN A C 1
ATOM 845 O O . GLN A 1 100 ? -12.948 -0.166 13.979 1.00 95.12 100 GLN A O 1
ATOM 850 N N . LYS A 1 101 ? -15.186 -0.018 14.096 1.00 94.88 101 LYS A N 1
ATOM 851 C CA . LYS A 1 101 ? -15.213 1.434 14.340 1.00 94.88 101 LYS A CA 1
ATOM 852 C C . LYS A 1 101 ? -14.582 1.785 15.689 1.00 94.88 101 LYS A C 1
ATOM 854 O O . LYS A 1 101 ? -13.757 2.690 15.752 1.00 94.88 101 LYS A O 1
ATOM 859 N N . ALA A 1 102 ? -14.929 1.046 16.744 1.00 94.31 102 ALA A N 1
ATOM 860 C CA . ALA A 1 102 ? -14.340 1.234 18.069 1.00 94.31 102 ALA A CA 1
ATOM 861 C C . ALA A 1 102 ? -12.817 1.029 18.045 1.00 94.31 102 ALA A C 1
ATOM 863 O O . ALA A 1 102 ? -12.079 1.856 18.570 1.00 94.31 102 ALA A O 1
ATOM 864 N N . THR A 1 103 ? -12.342 -0.010 17.356 1.00 93.94 103 THR A N 1
ATOM 865 C CA . THR A 1 103 ? -10.916 -0.246 17.120 1.00 93.94 103 THR A CA 1
ATOM 866 C C . THR A 1 103 ? -10.234 0.934 16.435 1.00 93.94 103 THR A C 1
ATOM 868 O O . THR A 1 103 ? -9.172 1.353 16.881 1.00 93.94 103 THR A O 1
ATOM 871 N N . ILE A 1 104 ? -10.810 1.469 15.356 1.00 93.81 104 ILE A N 1
ATOM 872 C CA . ILE A 1 104 ? -10.208 2.596 14.628 1.00 93.81 104 ILE A CA 1
ATOM 873 C C . ILE A 1 104 ? -10.112 3.827 15.531 1.00 93.81 104 ILE A C 1
ATOM 875 O O . ILE A 1 104 ? -9.102 4.523 15.507 1.00 93.81 104 ILE A O 1
ATOM 879 N N . ASN A 1 105 ? -11.132 4.078 16.353 1.00 93.44 105 ASN A N 1
ATOM 880 C CA . ASN A 1 105 ? -11.103 5.178 17.312 1.00 93.44 105 ASN A CA 1
ATOM 881 C C . ASN A 1 105 ? -9.978 4.994 18.335 1.00 93.44 105 ASN A C 1
ATOM 883 O O . ASN A 1 105 ? -9.209 5.927 18.540 1.00 93.44 105 ASN A O 1
ATOM 887 N N . LEU A 1 106 ? -9.835 3.787 18.896 1.00 92.69 106 LEU A N 1
ATOM 888 C CA . LEU A 1 106 ? -8.748 3.454 19.821 1.00 92.69 106 LEU A CA 1
ATOM 889 C C . LEU A 1 106 ? -7.374 3.637 19.171 1.00 92.69 106 LEU A C 1
ATOM 891 O O . LEU A 1 106 ? -6.508 4.271 19.763 1.00 92.69 106 LEU A O 1
ATOM 895 N N . LEU A 1 107 ? -7.204 3.149 17.938 1.00 91.19 107 LEU A N 1
ATOM 896 C CA . LEU A 1 107 ? -5.977 3.305 17.156 1.00 91.19 107 LEU A CA 1
ATOM 897 C C . LEU A 1 107 ? -5.647 4.783 16.886 1.00 91.19 107 LEU A C 1
ATOM 899 O O . LEU A 1 107 ? -4.483 5.162 16.851 1.00 91.19 107 LEU A O 1
ATOM 903 N N . ASN A 1 108 ? -6.659 5.628 16.678 1.00 89.88 108 ASN A N 1
ATOM 904 C CA . ASN A 1 108 ? -6.469 7.061 16.440 1.00 89.88 108 ASN A CA 1
ATOM 905 C C . ASN A 1 108 ? -6.158 7.850 17.718 1.00 89.88 108 ASN A C 1
ATOM 907 O O . ASN A 1 108 ? -5.503 8.881 17.627 1.00 89.88 108 ASN A O 1
ATOM 911 N N . SER A 1 109 ? -6.635 7.390 18.876 1.00 89.56 109 SER A N 1
ATOM 912 C CA . SER A 1 109 ? -6.356 7.991 20.189 1.00 89.56 109 SER A CA 1
ATOM 913 C C . SER A 1 109 ? -5.129 7.398 20.886 1.00 89.56 109 SER A C 1
ATOM 915 O O . SER A 1 109 ? -4.833 7.760 22.023 1.00 89.56 109 SER A O 1
ATOM 917 N N . GLN A 1 110 ? -4.471 6.431 20.252 1.00 85.38 110 GLN A N 1
ATOM 918 C CA . GLN A 1 110 ? -3.331 5.730 20.816 1.00 85.38 110 GLN A CA 1
ATOM 919 C C . GLN A 1 110 ? -2.135 6.684 20.951 1.00 85.38 110 GLN A C 1
ATOM 921 O O . GLN A 1 110 ? -1.902 7.514 20.076 1.00 85.38 110 GLN A O 1
ATOM 926 N N . ASN A 1 111 ? -1.377 6.558 22.039 1.00 80.44 111 ASN A N 1
ATOM 927 C CA . ASN A 1 111 ? -0.090 7.236 22.199 1.00 80.44 111 ASN A CA 1
ATOM 928 C C . ASN A 1 111 ? 1.053 6.382 21.616 1.00 80.44 111 ASN A C 1
ATOM 930 O O . ASN A 1 111 ? 0.911 5.168 21.456 1.00 80.44 111 ASN A O 1
ATOM 934 N N . ASP A 1 112 ? 2.208 6.997 21.361 1.00 70.75 112 ASP A N 1
ATOM 935 C CA . ASP A 1 112 ? 3.321 6.372 20.621 1.00 70.75 112 ASP A CA 1
ATOM 936 C C . ASP A 1 112 ? 3.939 5.141 21.324 1.00 70.75 112 ASP A C 1
ATOM 938 O O . ASP A 1 112 ? 4.679 4.366 20.723 1.00 70.75 112 ASP A O 1
ATOM 942 N N . ARG A 1 113 ? 3.598 4.897 22.600 1.00 69.56 113 ARG A N 1
ATOM 943 C CA . ARG A 1 113 ? 4.171 3.813 23.422 1.00 69.56 113 ARG A CA 1
ATOM 944 C C . ARG A 1 113 ? 3.268 2.601 23.638 1.00 69.56 113 ARG A C 1
ATOM 946 O O . ARG A 1 113 ? 3.731 1.609 24.206 1.00 69.56 113 ARG A O 1
ATOM 953 N N . THR A 1 114 ? 2.005 2.644 23.220 1.00 81.25 114 THR A N 1
ATOM 954 C CA . THR A 1 114 ? 1.065 1.539 23.469 1.00 81.25 114 THR A CA 1
ATOM 955 C C . THR A 1 114 ? 0.885 0.652 22.243 1.00 81.25 114 THR A C 1
ATOM 957 O O . THR A 1 114 ? 0.958 1.105 21.109 1.00 81.25 114 THR A O 1
ATOM 960 N N . VAL A 1 115 ? 0.680 -0.646 22.472 1.00 85.94 115 VAL A N 1
ATOM 961 C CA . VAL A 1 115 ? 0.344 -1.617 21.422 1.00 85.94 115 VAL A CA 1
ATOM 962 C C . VAL A 1 115 ? -1.104 -2.040 21.634 1.00 85.94 115 VAL A C 1
ATOM 964 O O . VAL A 1 115 ? -1.431 -2.632 22.664 1.00 85.94 115 VAL A O 1
ATOM 967 N N . LEU A 1 116 ? -1.980 -1.738 20.674 1.00 88.56 116 LEU A N 1
ATOM 968 C CA . LEU A 1 116 ? -3.373 -2.176 20.704 1.00 88.56 116 LEU A CA 1
ATOM 969 C C . LEU A 1 116 ? -3.494 -3.630 20.236 1.00 88.56 116 LEU A C 1
ATOM 971 O O . LEU A 1 116 ? -3.343 -3.940 19.055 1.00 88.56 116 LEU A O 1
ATOM 975 N N . TRP A 1 117 ? -3.838 -4.516 21.167 1.00 89.19 117 TRP A N 1
ATOM 976 C CA . TRP A 1 117 ? -4.074 -5.928 20.885 1.00 89.19 117 TRP A CA 1
ATOM 977 C C . TRP A 1 117 ? -5.538 -6.211 20.574 1.00 89.19 117 TRP A C 1
ATOM 979 O O . TRP A 1 117 ? -6.429 -5.941 21.379 1.00 89.19 117 TRP A O 1
ATOM 989 N N . ILE A 1 118 ? -5.783 -6.820 19.415 1.00 89.25 118 ILE A N 1
ATOM 990 C CA . ILE A 1 118 ? -7.120 -7.224 18.982 1.00 89.25 118 ILE A CA 1
ATOM 991 C C . ILE A 1 118 ? -7.090 -8.705 18.674 1.00 89.25 118 ILE A C 1
ATOM 993 O O . ILE A 1 118 ? -6.458 -9.150 17.718 1.00 89.25 118 ILE A O 1
ATOM 997 N N . TYR A 1 119 ? -7.822 -9.474 19.466 1.00 87.69 119 TYR A N 1
ATOM 998 C CA . TYR A 1 119 ? -7.906 -10.911 19.292 1.00 87.69 119 TYR A CA 1
ATOM 999 C C . TYR A 1 119 ? -9.367 -11.352 19.205 1.00 87.69 119 TYR A C 1
ATOM 1001 O O . TYR A 1 119 ? -10.283 -10.686 19.680 1.00 87.69 119 TYR A O 1
ATOM 1009 N N . ASP A 1 120 ? -9.595 -12.491 18.556 1.00 85.25 120 ASP A N 1
ATOM 1010 C CA . ASP A 1 120 ? -10.909 -13.129 18.526 1.00 85.25 120 ASP A CA 1
ATOM 1011 C C . ASP A 1 120 ? -10.727 -14.648 18.472 1.00 85.25 120 ASP A C 1
ATOM 1013 O O . ASP A 1 120 ? -9.995 -15.171 17.624 1.00 85.25 120 ASP A O 1
ATOM 1017 N N . PHE A 1 121 ? -11.385 -15.340 19.404 1.00 81.44 121 PHE A N 1
ATOM 1018 C CA . PHE A 1 121 ? -11.266 -16.781 19.595 1.00 81.44 121 PHE A CA 1
ATOM 1019 C C . PHE A 1 121 ? -11.885 -17.588 18.456 1.00 81.44 121 PHE A C 1
ATOM 1021 O O . PHE A 1 121 ? -11.315 -18.607 18.074 1.00 81.44 121 PHE A O 1
ATOM 1028 N N . VAL A 1 122 ?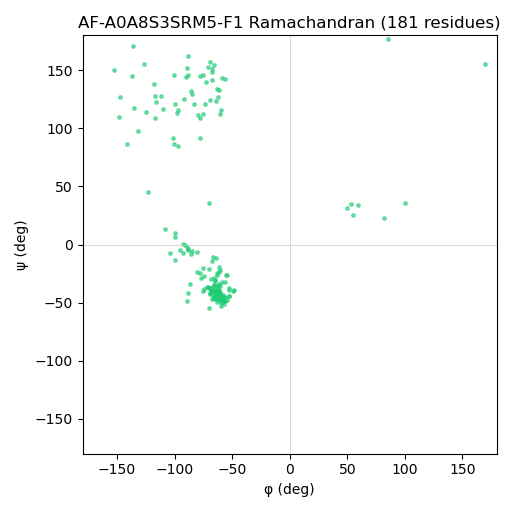 -13.008 -17.136 17.888 1.00 83.56 122 VAL A N 1
ATOM 1029 C CA . VAL A 1 122 ? -13.817 -17.910 16.929 1.00 83.56 122 VAL A CA 1
ATOM 1030 C C . VAL A 1 122 ? -13.317 -17.731 15.500 1.00 83.56 122 VAL A C 1
ATOM 1032 O O . VAL A 1 122 ? -13.277 -18.699 14.739 1.00 83.56 122 VAL A O 1
ATOM 1035 N N . GLY A 1 123 ? -12.806 -16.548 15.156 1.00 83.06 123 GLY A N 1
ATOM 1036 C CA . GLY A 1 123 ? -12.303 -16.253 13.818 1.00 83.06 123 GLY A CA 1
ATOM 1037 C C . GLY A 1 123 ? -13.408 -15.808 12.860 1.00 83.06 123 GLY A C 1
ATOM 1038 O O . GLY A 1 123 ? -14.585 -15.737 13.211 1.00 83.06 123 GLY A O 1
ATOM 1039 N N . ASN A 1 124 ? -13.011 -15.453 11.634 1.00 83.44 124 ASN A N 1
ATOM 1040 C CA . ASN A 1 124 ? -13.913 -14.987 10.572 1.00 83.44 124 ASN A CA 1
ATOM 1041 C C . ASN A 1 124 ? -14.811 -13.781 10.954 1.00 83.44 124 ASN A C 1
ATOM 1043 O O . ASN A 1 124 ? -15.890 -13.567 10.406 1.00 83.44 124 ASN A O 1
ATOM 1047 N N . LYS A 1 125 ? -14.380 -12.954 11.915 1.00 88.38 125 LYS A N 1
ATOM 1048 C CA . LYS A 1 125 ? -15.128 -11.752 12.327 1.00 88.38 125 LYS A CA 1
ATOM 1049 C C . LYS A 1 125 ? -14.829 -10.508 11.486 1.00 88.38 125 LYS A C 1
ATOM 1051 O O . LYS A 1 125 ? -15.573 -9.530 11.597 1.00 88.38 125 LYS A O 1
ATOM 1056 N N . GLY A 1 126 ? -13.827 -10.572 10.604 1.00 88.62 126 GLY A N 1
ATOM 1057 C CA . GLY A 1 126 ? -13.403 -9.465 9.738 1.00 88.62 126 GLY A CA 1
ATOM 1058 C C . GLY A 1 126 ? -12.169 -8.708 10.242 1.00 88.62 126 GLY A C 1
ATOM 1059 O O . GLY A 1 126 ? -12.113 -7.493 10.090 1.00 88.62 126 GLY A O 1
ATOM 1060 N N . LYS A 1 127 ? -11.201 -9.406 10.856 1.00 90.69 127 LYS A N 1
ATOM 1061 C CA . LYS A 1 127 ? -9.908 -8.821 11.264 1.00 90.69 127 LYS A CA 1
ATOM 1062 C C . LYS A 1 127 ? -9.045 -8.490 10.047 1.00 90.69 127 LYS A C 1
ATOM 1064 O O . LYS A 1 127 ? -8.787 -7.324 9.814 1.00 90.69 127 LYS A O 1
ATOM 1069 N N . THR A 1 128 ? -8.806 -9.467 9.177 1.00 90.06 128 THR A N 1
ATOM 1070 C CA . THR A 1 128 ? -8.124 -9.260 7.887 1.00 90.06 128 THR A CA 1
ATOM 1071 C C . THR A 1 128 ? -8.843 -8.255 6.988 1.00 90.06 128 THR A C 1
ATOM 1073 O O . THR A 1 128 ? -8.218 -7.490 6.261 1.00 90.06 128 THR A O 1
ATOM 1076 N N . PHE A 1 129 ? -10.177 -8.185 7.067 1.00 92.81 129 PHE A N 1
ATOM 1077 C CA . PHE A 1 129 ? -10.933 -7.116 6.406 1.00 92.81 129 PHE A CA 1
ATOM 1078 C C . PHE A 1 129 ? -10.554 -5.732 6.954 1.00 92.81 129 PHE A C 1
ATOM 1080 O O . PHE A 1 129 ? -10.354 -4.804 6.178 1.00 92.81 129 PHE A O 1
ATOM 1087 N N . LEU A 1 130 ? -10.451 -5.591 8.279 1.00 93.56 130 LEU A N 1
ATOM 1088 C CA . LEU A 1 130 ? -10.040 -4.344 8.917 1.00 93.56 130 LEU A CA 1
ATOM 1089 C C . LEU A 1 130 ? -8.583 -3.991 8.587 1.00 93.56 130 LEU A C 1
ATOM 1091 O O . LEU A 1 130 ? -8.315 -2.829 8.301 1.00 93.56 130 LEU A O 1
ATOM 1095 N N . SER A 1 131 ? -7.671 -4.967 8.556 1.00 92.94 131 SER A N 1
ATOM 1096 C CA . SER A 1 131 ? -6.279 -4.764 8.129 1.00 92.94 131 SER A CA 1
ATOM 1097 C C . SER A 1 131 ? -6.228 -4.184 6.711 1.00 92.94 131 SER A C 1
ATOM 1099 O O . SER A 1 131 ? -5.657 -3.120 6.499 1.00 92.94 131 SER A O 1
ATOM 1101 N N . ASN A 1 132 ? -6.934 -4.799 5.756 1.00 91.56 132 ASN A N 1
ATOM 1102 C CA . ASN A 1 132 ? -7.012 -4.307 4.375 1.00 91.56 132 ASN A CA 1
ATOM 1103 C C . ASN A 1 132 ? -7.678 -2.926 4.255 1.00 91.56 132 ASN A C 1
ATOM 1105 O O . ASN A 1 132 ? -7.256 -2.102 3.444 1.00 91.56 132 ASN A O 1
ATOM 1109 N N . TYR A 1 133 ? -8.694 -2.653 5.077 1.00 93.81 133 TYR A N 1
ATOM 1110 C CA . TYR A 1 133 ? -9.304 -1.328 5.169 1.00 93.81 133 TYR A CA 1
ATOM 1111 C C . TYR A 1 133 ? -8.298 -0.278 5.668 1.00 93.81 133 TYR A C 1
ATOM 1113 O O . TYR A 1 133 ? -8.255 0.835 5.157 1.00 93.81 133 TYR A O 1
ATOM 1121 N N . LEU A 1 134 ? -7.472 -0.605 6.664 1.00 92.81 134 LEU A N 1
ATOM 1122 C CA . LEU A 1 134 ? -6.436 0.304 7.158 1.00 92.81 134 LEU A CA 1
ATOM 1123 C C . LEU A 1 134 ? -5.324 0.496 6.120 1.00 92.81 134 LEU A C 1
ATOM 1125 O O . LEU A 1 134 ? -4.890 1.631 5.918 1.00 92.81 134 LEU A O 1
ATOM 1129 N N . LEU A 1 135 ? -4.935 -0.556 5.395 1.00 91.00 135 LEU A N 1
ATOM 1130 C CA . LEU A 1 135 ? -3.998 -0.454 4.274 1.00 91.00 135 LEU A CA 1
ATOM 1131 C C . LEU A 1 135 ? -4.501 0.536 3.214 1.00 91.00 135 LEU A C 1
ATOM 1133 O O . LEU A 1 135 ? -3.771 1.437 2.808 1.00 91.00 135 LEU A O 1
ATOM 1137 N N . SER A 1 136 ? -5.786 0.470 2.844 1.00 90.75 136 SER A N 1
ATOM 1138 C CA . SER A 1 136 ? -6.379 1.405 1.873 1.00 90.75 136 SER A CA 1
ATOM 1139 C C . SER A 1 136 ? -6.460 2.856 2.367 1.00 90.75 136 SER A C 1
ATOM 1141 O O . SER A 1 136 ? -6.796 3.761 1.603 1.00 90.75 136 SER A O 1
ATOM 1143 N N . ARG A 1 137 ? -6.204 3.099 3.658 1.00 89.94 137 ARG A N 1
ATOM 1144 C CA . ARG A 1 137 ? -6.095 4.436 4.262 1.00 89.94 137 ARG A CA 1
ATOM 1145 C C . ARG A 1 137 ? -4.639 4.885 4.444 1.00 89.94 137 ARG A C 1
ATOM 1147 O O . ARG A 1 137 ? -4.418 5.906 5.087 1.00 89.94 137 ARG A O 1
ATOM 1154 N N . GLY A 1 138 ? -3.678 4.157 3.872 1.00 87.56 138 GLY A N 1
ATOM 1155 C CA . GLY A 1 138 ? -2.255 4.500 3.898 1.00 87.56 138 GLY A CA 1
ATOM 1156 C C . GLY A 1 138 ? -1.535 4.098 5.185 1.00 87.56 138 GLY A C 1
ATOM 1157 O O . GLY A 1 138 ? -0.523 4.703 5.518 1.00 87.56 138 GLY A O 1
ATOM 1158 N N . ASN A 1 139 ? -2.063 3.124 5.931 1.00 91.06 139 ASN A N 1
ATOM 1159 C CA . ASN A 1 139 ? -1.349 2.554 7.075 1.00 91.06 139 ASN A CA 1
ATOM 1160 C C . ASN A 1 139 ? -0.482 1.373 6.617 1.00 91.06 139 ASN A C 1
ATOM 1162 O O . ASN A 1 139 ? -0.842 0.681 5.663 1.00 91.06 139 ASN A O 1
ATOM 1166 N N . PHE A 1 140 ? 0.621 1.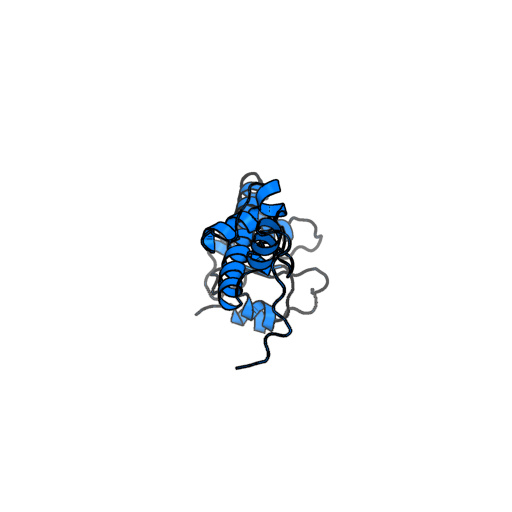112 7.317 1.00 91.06 140 PHE A N 1
ATOM 1167 C CA . PHE A 1 140 ? 1.517 0.006 6.990 1.00 91.06 140 PHE A CA 1
ATOM 1168 C C . PHE A 1 140 ? 0.988 -1.292 7.601 1.00 91.06 140 PHE A C 1
ATOM 1170 O O . PHE A 1 140 ? 0.784 -1.366 8.812 1.00 91.06 140 PHE A O 1
ATOM 1177 N N . VAL A 1 141 ? 0.722 -2.306 6.775 1.00 91.12 141 VAL A N 1
ATOM 1178 C CA . VAL A 1 141 ? 0.162 -3.591 7.220 1.00 91.12 141 VAL A CA 1
ATOM 1179 C C . VAL A 1 141 ? 1.148 -4.709 6.932 1.00 91.12 141 VAL A C 1
ATOM 1181 O O . VAL A 1 141 ? 1.592 -4.882 5.800 1.00 91.12 141 VAL A O 1
ATOM 1184 N N . ILE A 1 142 ? 1.446 -5.493 7.961 1.00 90.25 142 ILE A N 1
ATOM 1185 C CA . ILE A 1 142 ? 2.371 -6.617 7.927 1.00 90.25 142 ILE A CA 1
ATOM 1186 C C . ILE A 1 142 ? 1.572 -7.882 8.228 1.00 90.25 142 ILE A C 1
ATOM 1188 O O . ILE A 1 142 ? 1.144 -8.101 9.359 1.00 90.25 142 ILE A O 1
ATOM 1192 N N . GLU A 1 143 ? 1.375 -8.729 7.223 1.00 84.12 143 GLU A N 1
ATOM 1193 C CA . GLU A 1 143 ? 0.772 -10.055 7.421 1.00 84.12 143 GLU A CA 1
ATOM 1194 C C . GLU A 1 143 ? 1.851 -11.101 7.723 1.00 84.12 143 GLU A C 1
ATOM 1196 O O . GLU A 1 143 ? 1.738 -11.906 8.648 1.00 84.12 143 GLU A O 1
ATOM 1201 N N . ARG A 1 144 ? 2.911 -11.103 6.905 1.00 79.62 144 ARG A N 1
ATOM 1202 C CA . ARG A 1 144 ? 4.066 -12.004 6.982 1.00 79.62 144 ARG A CA 1
ATOM 1203 C C . ARG A 1 144 ? 5.284 -11.312 6.381 1.00 79.62 144 ARG A C 1
ATOM 1205 O O . ARG A 1 144 ? 5.150 -10.535 5.443 1.00 79.62 144 ARG A O 1
ATOM 1212 N N . GLY A 1 145 ? 6.466 -11.657 6.869 1.00 75.81 145 GLY A N 1
ATOM 1213 C CA . GLY A 1 145 ? 7.732 -11.188 6.317 1.00 75.81 145 GLY A CA 1
ATOM 1214 C C . GLY A 1 145 ? 8.879 -11.543 7.248 1.00 75.81 145 GLY A C 1
ATOM 1215 O O . GLY A 1 145 ? 8.660 -11.748 8.443 1.00 75.81 145 GLY A O 1
ATOM 1216 N N . SER A 1 146 ? 10.091 -11.651 6.706 1.00 80.75 146 SER A N 1
ATOM 1217 C CA . SER A 1 146 ? 11.277 -11.665 7.560 1.00 80.75 146 SER A CA 1
ATOM 1218 C C . SER A 1 146 ? 11.492 -10.266 8.140 1.00 80.75 146 SER A C 1
ATOM 1220 O O . SER A 1 146 ? 11.127 -9.274 7.506 1.00 80.75 146 SER A O 1
ATOM 1222 N N . THR A 1 147 ? 12.116 -10.159 9.315 1.00 82.12 147 THR A N 1
ATOM 1223 C CA . THR A 1 147 ? 12.413 -8.858 9.937 1.00 82.12 147 THR A CA 1
ATOM 1224 C C . THR A 1 147 ? 13.169 -7.937 8.971 1.00 82.12 147 THR A C 1
ATOM 1226 O O . THR A 1 147 ? 12.862 -6.755 8.887 1.00 82.12 147 THR A O 1
ATOM 1229 N N . LYS A 1 148 ? 14.081 -8.487 8.153 1.00 83.69 148 LYS A N 1
ATOM 1230 C CA . LYS A 1 148 ? 14.835 -7.727 7.142 1.00 83.69 148 LYS A CA 1
ATOM 1231 C C . LYS A 1 148 ? 13.940 -7.134 6.053 1.00 83.69 148 LYS A C 1
ATOM 1233 O O . LYS A 1 148 ? 14.100 -5.964 5.721 1.00 83.69 148 LYS A O 1
ATOM 1238 N N . ASP A 1 149 ? 13.007 -7.921 5.520 1.00 85.06 149 ASP A N 1
ATOM 1239 C CA . ASP A 1 149 ? 12.101 -7.456 4.462 1.00 85.06 149 ASP A CA 1
ATOM 1240 C C . ASP A 1 149 ? 11.145 -6.386 4.995 1.00 85.06 149 ASP A C 1
ATOM 1242 O O . ASP A 1 149 ? 10.893 -5.386 4.326 1.00 85.06 149 ASP A O 1
ATOM 1246 N N . ILE A 1 150 ? 10.656 -6.566 6.227 1.00 87.00 150 ILE A N 1
ATOM 1247 C CA . ILE A 1 150 ? 9.772 -5.603 6.889 1.00 87.00 150 ILE A CA 1
ATOM 1248 C C . ILE A 1 150 ? 10.521 -4.291 7.146 1.00 87.00 150 ILE A C 1
ATOM 1250 O O . ILE A 1 150 ? 9.998 -3.229 6.822 1.00 87.00 150 ILE A O 1
ATOM 1254 N N . SER A 1 151 ? 11.749 -4.345 7.675 1.00 85.25 151 SER A N 1
ATOM 1255 C CA . SER A 1 151 ? 12.569 -3.147 7.898 1.00 85.25 151 SER A CA 1
ATOM 1256 C C . SER A 1 151 ? 12.900 -2.411 6.602 1.00 85.25 151 SER A C 1
ATOM 1258 O O . SER A 1 151 ? 12.966 -1.189 6.610 1.00 85.25 151 SER A O 1
ATOM 1260 N N . TYR A 1 152 ? 13.103 -3.131 5.494 1.00 86.19 152 TYR A N 1
ATOM 1261 C CA . TYR A 1 152 ? 13.336 -2.514 4.187 1.00 86.19 152 TYR A CA 1
ATOM 1262 C C . TYR A 1 152 ? 12.072 -1.862 3.609 1.00 86.19 152 TYR A C 1
ATOM 1264 O O . TYR A 1 152 ? 12.154 -0.826 2.955 1.00 86.19 152 TYR A O 1
ATOM 1272 N N . ALA A 1 153 ? 10.905 -2.468 3.837 1.00 85.44 153 ALA A N 1
ATOM 1273 C CA . ALA A 1 153 ? 9.625 -1.954 3.359 1.00 85.44 153 ALA A CA 1
ATOM 1274 C C . ALA A 1 153 ? 9.074 -0.794 4.205 1.00 85.44 153 ALA A C 1
ATOM 1276 O O . ALA A 1 153 ? 8.276 -0.009 3.698 1.00 85.44 153 ALA A O 1
ATOM 1277 N N . PHE A 1 154 ? 9.475 -0.692 5.474 1.00 86.12 154 PHE A N 1
ATOM 1278 C CA . PHE A 1 154 ? 9.024 0.354 6.385 1.00 86.12 154 PHE A CA 1
ATOM 1279 C C . PHE A 1 154 ? 9.588 1.721 5.990 1.00 86.12 154 PHE A C 1
ATOM 1281 O O . PHE A 1 154 ? 10.800 1.916 5.914 1.00 86.12 154 PHE A O 1
ATOM 1288 N N . ASN A 1 155 ? 8.698 2.688 5.788 1.00 86.19 155 ASN A N 1
ATOM 1289 C CA . ASN A 1 155 ? 9.023 4.040 5.352 1.00 86.19 155 ASN A CA 1
ATOM 1290 C C . ASN A 1 155 ? 8.488 5.083 6.348 1.00 86.19 155 ASN A C 1
ATOM 1292 O O . ASN A 1 155 ? 7.903 6.099 5.965 1.00 86.19 155 ASN A O 1
ATOM 1296 N N . LEU A 1 156 ? 8.703 4.824 7.645 1.00 83.88 156 LEU A N 1
ATOM 1297 C CA . LEU A 1 156 ? 8.327 5.707 8.757 1.00 83.88 156 LEU A CA 1
ATOM 1298 C C . LEU A 1 156 ? 6.819 5.998 8.825 1.00 83.88 156 LEU A C 1
ATOM 1300 O O . LEU A 1 156 ? 6.388 7.093 9.203 1.00 83.88 156 LEU A O 1
ATOM 1304 N N . GLU A 1 157 ? 5.991 5.023 8.456 1.00 87.25 157 GLU A N 1
ATOM 1305 C CA . GLU A 1 157 ? 4.548 5.146 8.582 1.00 87.25 157 GLU A CA 1
ATOM 1306 C C . GLU A 1 157 ? 4.137 5.292 10.050 1.00 87.25 157 GLU A C 1
ATOM 1308 O O . GLU A 1 157 ? 4.538 4.523 10.919 1.00 87.25 157 GLU A O 1
ATOM 1313 N N . LYS A 1 158 ? 3.245 6.250 10.320 1.00 84.56 158 LYS A N 1
ATOM 1314 C CA . LYS A 1 158 ? 2.782 6.566 11.683 1.00 84.56 158 LYS A CA 1
ATOM 1315 C C . LYS A 1 158 ? 2.041 5.422 12.374 1.00 84.56 158 LYS A C 1
ATOM 1317 O O . LYS A 1 158 ? 1.893 5.426 13.589 1.00 84.56 158 LYS A O 1
ATOM 1322 N N . LYS A 1 159 ? 1.460 4.513 11.593 1.00 89.00 159 LYS A N 1
ATOM 1323 C CA . LYS A 1 159 ? 0.604 3.432 12.081 1.00 89.00 159 LYS A CA 1
ATOM 1324 C C . LYS A 1 159 ? 1.003 2.146 11.389 1.00 89.00 159 LYS A C 1
ATOM 1326 O O . LYS A 1 159 ? 0.852 2.024 10.172 1.00 89.00 159 LYS A O 1
ATOM 1331 N N . VAL A 1 160 ? 1.461 1.202 12.201 1.00 90.56 160 VAL A N 1
ATOM 1332 C CA . VAL A 1 160 ? 1.869 -0.135 11.782 1.00 90.56 160 VAL A CA 1
ATOM 1333 C C . VAL A 1 160 ? 0.878 -1.147 12.347 1.00 90.56 160 VAL A C 1
ATOM 1335 O O . VAL A 1 160 ? 0.572 -1.138 13.538 1.00 90.56 160 VAL A O 1
ATOM 1338 N N . ILE A 1 161 ? 0.346 -2.007 11.485 1.00 91.81 161 ILE A N 1
ATOM 1339 C CA . ILE A 1 161 ? -0.613 -3.053 11.829 1.00 91.81 161 ILE A CA 1
ATOM 1340 C C . ILE A 1 161 ? 0.026 -4.405 11.555 1.00 91.81 161 ILE A C 1
ATOM 1342 O O . ILE A 1 161 ? 0.384 -4.704 10.421 1.00 91.81 161 ILE A O 1
ATOM 1346 N N . PHE A 1 162 ? 0.094 -5.249 12.578 1.00 90.62 162 PHE A N 1
ATOM 1347 C CA . PHE A 1 162 ? 0.495 -6.645 12.440 1.00 90.62 162 PHE A CA 1
ATOM 1348 C C . PHE A 1 162 ? -0.751 -7.534 12.364 1.00 90.62 162 PHE A C 1
ATOM 1350 O O . PHE A 1 162 ? -1.500 -7.645 13.337 1.00 90.62 162 PHE A O 1
ATOM 1357 N N . ASP A 1 163 ? -0.989 -8.167 11.214 1.00 89.69 163 ASP A N 1
ATOM 1358 C CA . ASP A 1 163 ? -2.085 -9.122 11.018 1.00 89.69 163 ASP A CA 1
ATOM 1359 C C . ASP A 1 163 ? -1.582 -10.559 11.180 1.00 89.69 163 ASP A C 1
ATOM 1361 O O . ASP A 1 163 ? -1.232 -11.252 10.222 1.00 89.69 163 ASP A O 1
ATOM 1365 N N . PHE A 1 164 ? -1.534 -11.013 12.431 1.00 84.50 164 PHE A N 1
ATOM 1366 C CA . PHE A 1 164 ? -1.092 -12.365 12.743 1.00 84.50 164 PHE A CA 1
ATOM 1367 C C . PHE A 1 164 ? -2.143 -13.412 12.358 1.00 84.50 164 PHE A C 1
ATOM 1369 O O . PHE A 1 164 ? -3.261 -13.466 12.885 1.00 84.50 164 PHE A O 1
ATOM 1376 N N . CYS A 1 165 ? -1.742 -14.338 11.487 1.00 76.12 165 CYS A N 1
ATOM 1377 C CA . CYS A 1 165 ? -2.507 -15.551 11.229 1.00 76.12 165 CYS A CA 1
ATOM 1378 C C . CYS A 1 165 ? -2.508 -16.478 12.456 1.00 76.12 165 CYS A C 1
ATOM 1380 O O . CYS A 1 165 ? -1.531 -16.572 13.195 1.00 76.12 165 CYS A O 1
ATOM 1382 N N . ARG A 1 166 ? -3.572 -17.280 12.618 1.00 70.88 166 ARG A N 1
ATOM 1383 C CA . ARG A 1 166 ? -3.671 -18.288 13.696 1.00 70.88 166 ARG A CA 1
ATOM 1384 C C . ARG A 1 166 ? -2.497 -19.269 13.751 1.00 70.88 166 ARG A C 1
ATOM 1386 O O . ARG A 1 166 ? -2.225 -19.795 14.818 1.00 70.88 166 ARG A O 1
ATOM 1393 N N . SER A 1 167 ? -1.820 -19.512 12.632 1.00 69.19 167 SER A N 1
ATOM 1394 C CA . SER A 1 167 ? -0.645 -20.387 12.565 1.00 69.19 167 SER A CA 1
ATOM 1395 C C . SER A 1 167 ? 0.580 -19.845 13.315 1.00 69.19 167 SER A C 1
ATOM 1397 O O . SER A 1 167 ? 1.526 -20.590 13.512 1.00 69.19 167 SER A O 1
ATOM 1399 N N . GLN A 1 168 ? 0.587 -18.565 13.699 1.00 67.12 168 GLN A N 1
ATOM 1400 C CA . GLN A 1 168 ? 1.690 -17.900 14.410 1.00 67.12 168 GLN A CA 1
ATOM 1401 C C . GLN A 1 168 ? 1.347 -17.595 15.877 1.00 67.12 168 GLN A C 1
ATOM 1403 O O . GLN A 1 168 ? 2.040 -16.819 16.527 1.00 67.12 168 GLN A O 1
ATOM 1408 N N . LYS A 1 169 ? 0.264 -18.183 16.408 1.00 62.00 169 LYS A N 1
ATOM 1409 C CA . LYS A 1 169 ? -0.283 -17.836 17.729 1.00 62.00 169 LYS A CA 1
ATOM 1410 C C . LYS A 1 169 ? 0.724 -17.969 18.873 1.00 62.00 169 LYS A C 1
ATOM 1412 O O . LYS A 1 169 ? 0.642 -17.201 19.824 1.00 62.00 169 LYS A O 1
ATOM 1417 N N . ASP A 1 170 ? 1.641 -18.924 18.756 1.00 67.00 170 ASP A N 1
ATOM 1418 C CA . ASP A 1 170 ? 2.561 -19.294 19.832 1.00 67.00 170 ASP A CA 1
ATOM 1419 C C . ASP A 1 170 ? 3.897 -18.540 19.769 1.00 67.00 170 ASP A C 1
ATOM 1421 O O . ASP A 1 170 ? 4.698 -18.640 20.695 1.00 67.00 170 ASP A O 1
ATOM 1425 N N . TYR A 1 171 ? 4.152 -17.766 18.706 1.00 70.81 171 TYR A N 1
ATOM 1426 C CA . TYR A 1 171 ? 5.422 -17.064 18.532 1.00 70.81 171 TYR A CA 1
ATOM 1427 C C . TYR A 1 171 ? 5.212 -15.669 17.939 1.00 70.81 171 TYR A C 1
ATOM 1429 O O . TYR A 1 171 ? 5.276 -15.467 16.726 1.00 70.81 171 TYR A O 1
ATOM 1437 N N . VAL A 1 172 ? 4.963 -14.693 18.816 1.00 74.94 172 VAL A N 1
ATOM 1438 C CA . VAL A 1 172 ? 5.012 -13.276 18.446 1.00 74.94 172 VAL A CA 1
ATOM 1439 C C . VAL A 1 172 ? 6.343 -12.682 18.885 1.00 74.94 172 VAL A C 1
ATOM 1441 O O . VAL A 1 172 ? 6.660 -12.662 20.075 1.00 74.94 172 VAL A O 1
ATOM 1444 N N . ASN A 1 173 ? 7.105 -12.162 17.924 1.00 79.31 173 ASN A N 1
ATOM 1445 C CA . ASN A 1 173 ? 8.340 -11.451 18.211 1.00 79.31 173 ASN A CA 1
ATOM 1446 C C . ASN A 1 173 ? 8.031 -10.023 18.686 1.00 79.31 173 ASN A C 1
ATOM 1448 O O . 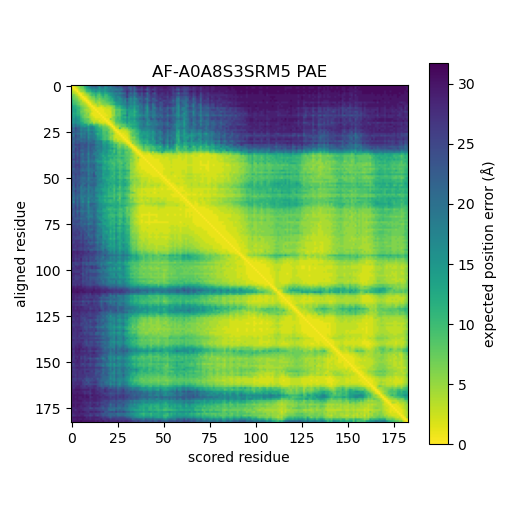ASN A 1 173 ? 7.893 -9.103 17.883 1.00 79.31 173 ASN A O 1
AT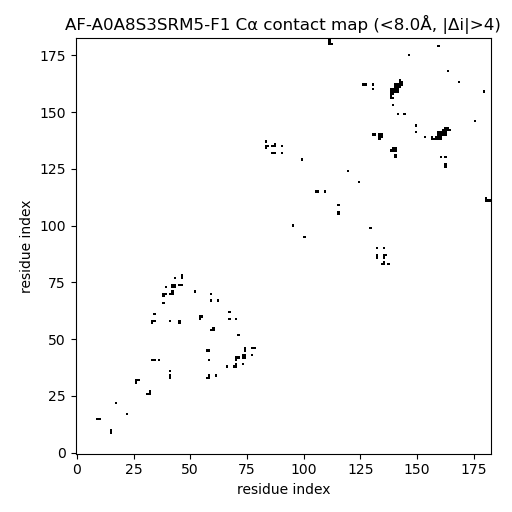OM 1452 N N . TYR A 1 174 ? 7.905 -9.847 20.002 1.00 81.00 174 TYR A N 1
ATOM 1453 C CA . TYR A 1 174 ? 7.661 -8.534 20.601 1.00 81.00 174 TYR A CA 1
ATOM 1454 C C . TYR A 1 174 ? 8.793 -7.543 20.328 1.00 81.00 174 TYR A C 1
ATOM 1456 O O . TYR A 1 174 ? 8.505 -6.370 20.130 1.00 81.00 174 TYR A O 1
ATOM 1464 N N . HIS A 1 175 ? 10.045 -8.005 20.266 1.00 81.56 175 HIS A N 1
ATOM 1465 C CA . HIS A 1 175 ? 11.191 -7.134 20.007 1.00 81.56 175 HIS A CA 1
ATOM 1466 C C . HIS A 1 175 ? 11.033 -6.391 18.676 1.00 81.56 175 HIS A C 1
ATOM 1468 O O . HIS A 1 175 ? 11.136 -5.168 18.640 1.00 81.56 175 HIS A O 1
ATOM 1474 N N . ASP A 1 176 ? 10.664 -7.118 17.617 1.00 80.12 176 ASP A N 1
ATOM 1475 C CA . ASP A 1 176 ? 10.451 -6.528 16.295 1.00 80.12 176 ASP A CA 1
ATOM 1476 C C . ASP A 1 176 ? 9.302 -5.512 16.313 1.00 80.12 176 ASP A C 1
ATOM 1478 O O . ASP A 1 176 ? 9.414 -4.461 15.695 1.00 80.12 176 ASP A O 1
ATOM 1482 N N . ILE A 1 177 ? 8.215 -5.789 17.045 1.00 84.75 177 ILE A N 1
ATOM 1483 C CA . ILE A 1 177 ? 7.080 -4.859 17.176 1.00 84.75 177 ILE A CA 1
ATOM 1484 C C . ILE A 1 177 ? 7.519 -3.561 17.864 1.00 84.75 177 ILE A C 1
ATOM 1486 O O . ILE A 1 177 ? 7.095 -2.477 17.465 1.00 84.75 177 ILE A O 1
ATOM 1490 N N . GLU A 1 178 ? 8.357 -3.652 18.896 1.00 81.44 178 GLU A N 1
ATOM 1491 C CA . GLU A 1 178 ? 8.827 -2.474 19.625 1.00 81.44 178 GLU A CA 1
ATOM 1492 C C . GLU A 1 178 ? 9.754 -1.587 18.798 1.00 81.44 178 GLU A C 1
ATOM 1494 O O . GLU A 1 178 ? 9.703 -0.371 18.967 1.00 81.44 178 GLU A O 1
ATOM 1499 N N . CYS A 1 179 ? 10.516 -2.148 17.854 1.00 82.25 179 CYS A N 1
ATOM 1500 C CA . CYS A 1 179 ? 11.368 -1.370 16.951 1.00 82.25 179 CYS A CA 1
ATOM 1501 C C . CYS A 1 179 ? 10.597 -0.382 16.058 1.00 82.25 179 CYS A C 1
ATOM 1503 O O . CYS A 1 179 ? 11.200 0.558 15.546 1.00 82.25 179 CYS A O 1
ATOM 1505 N N . PHE A 1 180 ? 9.287 -0.569 15.864 1.00 81.00 180 PHE A N 1
ATOM 1506 C CA . PHE A 1 180 ? 8.449 0.353 15.084 1.00 81.00 180 PHE A CA 1
ATOM 1507 C C . PHE A 1 180 ? 7.837 1.483 15.919 1.00 81.00 180 PHE A C 1
ATOM 1509 O O . PHE A 1 180 ? 7.153 2.345 15.365 1.00 81.00 180 PHE A O 1
ATOM 1516 N N . LYS A 1 181 ? 8.062 1.506 17.238 1.00 76.12 181 LYS A N 1
ATOM 1517 C CA . LYS A 1 181 ? 7.686 2.645 18.079 1.00 76.12 181 LYS A CA 1
ATOM 1518 C C . LYS A 1 181 ? 8.700 3.763 17.830 1.00 76.12 181 LYS A C 1
ATOM 1520 O O . LYS A 1 181 ? 9.874 3.613 18.155 1.00 76.12 181 LYS A O 1
ATOM 1525 N N . ILE A 1 182 ? 8.255 4.857 17.221 1.00 64.56 182 ILE A N 1
ATOM 1526 C CA . ILE A 1 182 ? 9.082 6.052 17.019 1.00 64.56 182 ILE A CA 1
ATOM 1527 C C . ILE A 1 182 ? 8.978 6.900 18.298 1.00 64.56 182 ILE A C 1
ATOM 1529 O O . ILE A 1 182 ? 7.868 7.111 18.788 1.00 64.56 182 ILE A O 1
ATOM 1533 N N . GLU A 1 183 ? 10.121 7.312 18.861 1.00 56.38 183 GLU A N 1
ATOM 1534 C CA . GLU A 1 183 ? 10.197 8.206 20.036 1.00 56.38 183 GLU A CA 1
ATOM 1535 C C . GLU A 1 183 ? 9.829 9.661 19.727 1.00 56.38 183 GLU A C 1
ATOM 1537 O O . GLU A 1 183 ? 10.136 10.138 18.607 1.00 56.38 183 GLU A O 1
#

Secondary structure (DSSP, 8-state):
----TT----S-HHHHHHHHHT--HHHHHTT---TTS-HHHHHHHHHHH-SS--TT-TTGGGS-HHHHHHHHHHHHHHHHHHHHHHHHHHHHT----HHHHHHHHHHHS--TT-------SS--SSHHHHHHHHHTTT-EEESS--HHHHHHH----S-EEE---GGGTT---HHHHHTT---

Mean predicted aligned error: 11.7 Å

Sequence (183 aa):
MPPYGDIESCKNLRQCFKYCSKEDQNCEYNNVDGDYLHIHTSSYISGLRYERLNSASYPYCRMQGVQRIEFESRFQRWKNDSMVREMKEKFDKCILKPWQKATINLLNSQNDRTVLWIYDFVGNKGKTFLSNYLLSRGNFVIERGSTKDISYAFNLEKKVIFDFCRSQKDYVNYHDIECFKIE

pLDDT: mean 81.53, std 12.8, range [39.28, 95.31]

Foldseek 3Di:
DPDCPPDDDDPDPVVVCCVVVVPDVVCVVVVHDLVPDDLLVSLLVLLVVDLDDDCPRPPLVVDDPVSNVVSRVNNVVNNLVVVLVVLLVVCVPDDDDPVLVVVVVCQVPDDLQDDDDDDDDPDPPCPVVSLSSVVSVVAAEDADDDLVVSVVPDDLGPHYHYNYDPVCVVDDDVVSVRVSRDD

Radius of gyration: 25.76 Å; Cα contacts (8 Å, |Δi|>4): 101; chains: 1; bounding box: 62×31×76 Å

Organism: Mytilus edulis (NCBI:txid6550)

=== Feature glossary ===
The record interleaves many kinds of information about one protein. Here is each kind framed as the question it answers.

Q: What does the local fold look like, residue by residue?
A: The Foldseek 3Di string encodes local tertiary geometry as a 20-letter alphabet — one character per residue — derived from the relative positions of nearby Cα atoms. Unlike the amino-acid sequence, 3Di is a direct function of the 3D structure, so two proteins with the same fold have similar 3Di strings even at low sequence identity.

Q: Which residues are in helices, strands, or loops?
A: The SS8 string is DSSP's per-residue secondary-structure call. α-helix (H) means an i→i+4 H-bond ladder; β-strand (E) means the residue participates in a β-sheet; 3₁₀ (G) and π (I) are tighter and wider helices; T/S are turns/bends; '-' is loop.

Q: How big and how compact is the whole molecule?
A: Radius of gyration (Rg) is the root-mean-square distance of Cα atoms from their centroid — a single number for overall size and compactness. A globular domain of N residues has Rg ≈ 2.2·N^0.38 Å; an extended or disordered chain has a much larger Rg. The Cα contact count is the number of residue pairs whose Cα atoms are within 8 Å and are more than four positions apart in sequence — a standard proxy for tertiary packing density. The bounding box is the smallest axis-aligned box enclosing all Cα atoms.

Q: Where is each backbone atom in 3D?
A: Structure coordinates are given as an mmCIF _atom_site loop: one row per atom with element, residue name, chain id, sequence number, and x/y/z position in Å. Only the four main-chain atoms per residue are included here; side chains are omitted to keep the record compact.

Q: What is the amino-acid chain?
A: Primary structure: the covalent order of the twenty standard amino acids along the backbone. Two proteins with the same sequence will (almost always) fold to the same structure; two with 30% identity often share a fold but not the details.

Q: What if only a Cα trace is available?
A: Three-state secondary structure (P-SEA) collapses the eight DSSP classes into helix (a), strand (b), and coil (c). P-SEA assigns these from Cα geometry alone — distances and angles — without requiring backbone oxygens, so it works on any Cα trace.

Q: What family and function is it annotated with?
A: Database cross-references. InterPro integrates a dozen domain/family signature databases into unified entries with residue-range hits. GO terms attach function/process/location labels with evidence codes. CATH codes position the fold in a four-level structural taxonomy. Organism is the NCBI-taxonomy species name.

Q: How confident is the AlphaFold model at each residue?
A: pLDDT is the predicted lDDT-Cα score: AlphaFold's confidence that the local environment of each residue (all inter-atomic distances within 15 Å) is correctly placed. It is a per-residue number between 0 and 100, with higher meaning more reliable.

Q: How mobile is each atom in the crystal?
A: B-factor (Debye–Waller factor) reflects atomic displacement in the crystal lattice. It is an experimental observable (units Å²), not a prediction; low values mean the atom is pinned down, high values mean it moves or is heterogeneous across the crystal.

Q: Which residues are buried vs exposed?
A: SASA measures how much of the protein is reachable by solvent. It is computed by rolling a water-sized probe over the atomic surface and summing the exposed area (Å²). Per-residue SASA distinguishes core (buried, low SASA) from surface (exposed, high SASA) residues; total SASA is a whole-molecule size measure.

Q: What do the diagnostic plots show?
A: Plot images: a contact map (which residues are close in 3D, as an N×N binary image), a Ramachandran scatter (backbone torsion angles, revealing secondary-structure composition at a glance), and — for AlphaFold structures — a PAE heatmap (pairwise prediction confidence).

Q: What known structures does this most resemble?
A: The Foldseek neighbor list gives the closest experimentally determined structures in the PDB, ranked by structural alignment. TM-score near 1 means near-identical fold; near 0.3 means only rough topology match. This is how one finds what a novel AlphaFold prediction most resembles in the solved-structure universe.

Q: Are the domains correctly placed relative to each other?
A: Predicted aligned error is AlphaFold's pairwise confidence. Unlike pLDDT (per-residue), PAE is per-residue-pair and captures whether two parts of the structure are correctly placed relative to each other. Units are ångströms of expected positional error.

Q: What do the rendered images show?
A: Structure images are PyMOL renders from six orthogonal camera directions. Cartoon representation draws helices as coils and strands as arrows; sticks shows the backbone as bonds; surface shows the solvent-excluded envelope. Rainbow coloring maps sequence position to hue (blue→red, N→C); chain coloring assigns a distinct color per polypeptide.

Q: What are the backbone torsion angles?
A: φ (phi) and ψ (psi) are the two rotatable backbone dihedrals per residue: φ is the C(i-1)–N–Cα–C torsion, ψ is the N–Cα–C–N(i+1) torsion, both in degrees on (−180°, 180°]. α-helical residues cluster near (−60°, −45°); β-strand residues near (−120°, +130°). A Ramachandran plot is simply a scatter of (φ, ψ) for every residue.